Protein AF-A0A662H8U8-F1 (afdb_monomer_lite)

pLDDT: mean 84.83, std 11.57, range [36.84, 96.62]

Radius of gyration: 38.75 Å; chains: 1; bounding box: 79×44×119 Å

Foldseek 3Di:
DVVVVVLCVVCVVLVVVVVVLVVVLVVLPDPVCVPPDVPCVVVSVVVNVVSVVCVVVVVCVSVVVSVVSVVVVVVVVVVVVVVLLVLLLVLLVLLLVFLPDFWAWDWDADPVSQAIFIATDDSNLVSLVVSCVVSPCSQVVVCLLPVLLVVLSVVSNVLSVVRVVLRVVRSVVLVVLLVQLVVLLVVVCVVVVHDDWPQLSSVCRNQLNVLCRVCLVVLFQDQDLVSLLVSQVADWADDPAEIDRPPTDTGPYHPVCCVPPVSSSSSVSSSVSCVVCRVVSSVSSVVSVVSRVVSNVSSVSSSVVSVVVSVDPDGPVVSVSVVVPVVD

Secondary structure (DSSP, 8-state):
-HHHHHHHHHTHHHHHHHHHHHHHHHHHH-TTHHHH-GGGHHHHHHHHHHHHHHHHHHHHHHHHHHHHHHHHHHHHHHHHHHHHHHHHHHHHHHHHTTTTPPPEEEEEE-TTS--EEEEEE-HHHHHHHHHHHHHTHHHHHHHHHSHHHHHHHHHHHHHHHHHHHHHHHHHHHHHHHHHHHHHHHHHHHHHTT----BTHHHHHHHHHHHHHHHHHHTTS----HHHHHHHH---EEEETTEEEETTEEEET--HHHIIIIIHHHHHHHHHHHHHHHHHHHHHHHHHHHHHHHHHHHHHHHHHHHHHHHHH-----HHHHHHHHHHT-

Structure (mmCIF, N/CA/C/O backbone):
data_AF-A0A662H8U8-F1
#
_entry.id   AF-A0A662H8U8-F1
#
loop_
_atom_site.group_PDB
_atom_site.id
_atom_site.type_symbol
_atom_site.label_atom_id
_atom_site.label_alt_id
_atom_site.label_comp_id
_atom_site.label_asym_id
_atom_site.label_entity_id
_atom_site.label_seq_id
_atom_site.pdbx_PDB_ins_code
_atom_site.Cartn_x
_atom_site.Cartn_y
_atom_site.Cartn_z
_atom_site.occupancy
_atom_site.B_iso_or_equiv
_atom_site.auth_seq_id
_atom_site.auth_comp_id
_atom_site.auth_asym_id
_atom_site.auth_atom_id
_atom_site.pdbx_PDB_model_num
ATOM 1 N N . MET A 1 1 ? 20.051 -0.843 -40.140 1.00 46.31 1 MET A N 1
ATOM 2 C CA . MET A 1 1 ? 19.922 0.148 -41.237 1.00 46.31 1 MET A CA 1
ATOM 3 C C . MET A 1 1 ? 19.684 1.580 -40.747 1.00 46.31 1 MET A C 1
ATOM 5 O O . MET A 1 1 ? 20.091 2.509 -41.430 1.00 46.31 1 MET A O 1
ATOM 9 N N . GLU A 1 2 ? 19.086 1.804 -39.574 1.00 45.25 2 GLU A N 1
ATOM 10 C CA . GLU A 1 2 ? 18.654 3.152 -39.159 1.00 45.25 2 GLU A CA 1
ATOM 11 C C . GLU A 1 2 ? 19.754 4.022 -38.521 1.00 45.25 2 GLU A C 1
ATOM 13 O O . GLU A 1 2 ? 19.800 5.223 -38.779 1.00 45.25 2 GLU A O 1
ATOM 18 N N . LEU A 1 3 ? 20.722 3.430 -37.805 1.00 52.78 3 LEU A N 1
ATOM 19 C CA . LEU A 1 3 ? 21.916 4.143 -37.317 1.00 52.78 3 LEU A CA 1
ATOM 20 C C . LEU A 1 3 ? 22.749 4.709 -38.483 1.00 52.78 3 LEU A C 1
ATOM 22 O O . LEU A 1 3 ? 23.221 5.843 -38.436 1.00 52.78 3 LEU A O 1
ATOM 26 N N . LEU A 1 4 ? 22.836 3.940 -39.577 1.00 54.94 4 LEU A N 1
ATOM 27 C CA . LEU A 1 4 ? 23.452 4.359 -40.838 1.00 54.94 4 LEU A CA 1
ATOM 28 C C . LEU A 1 4 ? 22.734 5.590 -41.413 1.00 54.94 4 LEU A C 1
ATOM 30 O O . LEU A 1 4 ? 23.380 6.525 -41.866 1.00 54.94 4 LEU A O 1
ATOM 34 N N . ARG A 1 5 ? 21.400 5.635 -41.329 1.00 58.03 5 ARG A N 1
ATOM 35 C CA . ARG A 1 5 ? 20.581 6.770 -41.780 1.00 58.03 5 ARG A CA 1
ATOM 36 C C . ARG A 1 5 ? 20.840 8.030 -40.950 1.00 58.03 5 ARG A C 1
ATOM 38 O O . ARG A 1 5 ? 20.877 9.124 -41.503 1.00 58.03 5 ARG A O 1
ATOM 45 N N . LEU A 1 6 ? 21.058 7.883 -39.642 1.00 58.09 6 LEU A N 1
ATOM 46 C CA . LEU A 1 6 ? 21.371 8.985 -38.726 1.00 58.09 6 LEU A CA 1
ATOM 47 C C . LEU A 1 6 ? 22.785 9.534 -38.972 1.00 58.09 6 LEU A C 1
ATOM 49 O O . LEU A 1 6 ? 22.968 10.751 -39.028 1.00 58.09 6 LEU A O 1
ATOM 53 N N . ILE A 1 7 ? 23.749 8.641 -39.220 1.00 61.94 7 ILE A N 1
ATOM 54 C CA . ILE A 1 7 ? 25.111 8.983 -39.653 1.00 61.94 7 ILE A CA 1
ATOM 55 C C . ILE A 1 7 ? 25.076 9.711 -41.004 1.00 61.94 7 ILE A C 1
ATOM 57 O O . ILE A 1 7 ? 25.684 10.769 -41.139 1.00 61.94 7 ILE A O 1
ATOM 61 N N . VAL A 1 8 ? 24.316 9.209 -41.983 1.00 62.38 8 VAL A N 1
ATOM 62 C CA . VAL A 1 8 ? 24.156 9.838 -43.307 1.00 62.38 8 VAL A CA 1
ATOM 63 C C . VAL A 1 8 ? 23.476 11.206 -43.202 1.00 62.38 8 VAL A C 1
ATOM 65 O O . VAL A 1 8 ? 23.922 12.150 -43.844 1.00 62.38 8 VAL A O 1
ATOM 68 N N . LYS A 1 9 ? 22.446 11.359 -42.357 1.00 67.88 9 LYS A N 1
ATOM 69 C CA . LYS A 1 9 ? 21.739 12.638 -42.166 1.00 67.88 9 LYS A CA 1
ATOM 70 C C . LYS A 1 9 ? 22.622 13.692 -41.489 1.00 67.88 9 LYS A C 1
ATOM 72 O O . LYS A 1 9 ? 22.596 14.846 -41.900 1.00 67.88 9 LYS A O 1
ATOM 77 N N . LYS A 1 10 ? 23.420 13.311 -40.482 1.00 66.00 10 LYS A N 1
ATOM 78 C CA . LYS A 1 10 ? 24.374 14.224 -39.820 1.00 66.00 10 LYS A CA 1
ATOM 79 C C . LYS A 1 10 ? 25.573 14.576 -40.703 1.00 66.00 10 LYS A C 1
ATOM 81 O O . LYS A 1 10 ? 26.065 15.693 -40.617 1.00 66.00 10 LYS A O 1
ATOM 86 N N . ASN A 1 11 ? 26.011 13.654 -41.558 1.00 69.12 11 ASN A N 1
ATOM 87 C CA . ASN A 1 11 ? 27.130 13.859 -42.479 1.00 69.12 11 ASN A CA 1
ATOM 88 C C . ASN A 1 11 ? 26.680 14.263 -43.893 1.00 69.12 11 ASN A C 1
ATOM 90 O O . ASN A 1 11 ? 27.479 14.199 -44.827 1.00 69.12 11 ASN A O 1
ATOM 94 N N . LEU A 1 12 ? 25.427 14.702 -44.065 1.00 75.31 12 LEU A N 1
ATOM 95 C CA . LEU A 1 12 ? 24.877 15.081 -45.368 1.00 75.31 12 LEU A CA 1
ATOM 96 C C . LEU A 1 12 ? 25.717 16.181 -46.024 1.00 75.31 12 LEU A C 1
ATOM 98 O O . LEU A 1 12 ? 26.007 16.096 -47.209 1.00 75.31 12 LEU A O 1
ATOM 102 N N . THR A 1 13 ? 26.184 17.160 -45.248 1.00 74.44 13 THR A N 1
ATOM 103 C CA . THR A 1 13 ? 27.056 18.237 -45.735 1.00 74.44 13 THR A CA 1
ATOM 104 C C . THR A 1 13 ? 28.378 17.700 -46.288 1.00 74.44 13 THR A C 1
ATOM 106 O O . THR A 1 13 ? 28.796 18.111 -47.365 1.00 74.44 13 THR A O 1
ATOM 109 N N . LEU A 1 14 ? 29.010 16.736 -45.607 1.00 71.88 14 LEU A N 1
ATOM 110 C CA . LEU A 1 14 ? 30.241 16.091 -46.085 1.00 71.88 14 LEU A CA 1
ATOM 111 C C . LEU A 1 14 ? 29.988 15.267 -47.354 1.00 71.88 14 LEU A C 1
ATOM 113 O O . LEU A 1 14 ? 30.800 15.293 -48.278 1.00 71.88 14 LEU A O 1
ATOM 117 N N . LEU A 1 15 ? 28.843 14.585 -47.429 1.00 76.19 15 LEU A N 1
ATOM 118 C CA . LEU A 1 15 ? 28.396 13.865 -48.623 1.00 76.19 15 LEU A CA 1
ATOM 119 C C . LEU A 1 15 ? 28.171 14.816 -49.808 1.00 76.19 15 LEU A C 1
ATOM 121 O O . LEU A 1 15 ? 28.668 14.553 -50.898 1.00 76.19 15 LEU A O 1
ATOM 125 N N . VAL A 1 16 ? 27.488 15.943 -49.592 1.00 81.62 16 VAL A N 1
ATOM 126 C CA . VAL A 1 16 ? 27.236 16.969 -50.616 1.00 81.62 16 VAL A CA 1
ATOM 127 C C . VAL A 1 16 ? 28.543 17.599 -51.096 1.00 81.62 16 VAL A C 1
ATOM 129 O O . VAL A 1 16 ? 28.734 17.729 -52.301 1.00 81.62 16 VAL A O 1
ATOM 132 N N . ILE A 1 17 ? 29.472 17.921 -50.189 1.00 80.06 17 ILE A N 1
ATOM 133 C CA . ILE A 1 17 ? 30.809 18.430 -50.542 1.00 80.06 17 ILE A CA 1
ATOM 134 C C . ILE A 1 17 ? 31.577 17.399 -51.378 1.00 80.06 17 ILE A C 1
ATOM 136 O O . ILE A 1 17 ? 32.190 17.755 -52.381 1.00 80.06 17 ILE A O 1
ATOM 140 N N . SER A 1 18 ? 31.504 16.117 -51.011 1.00 78.12 18 SER A N 1
ATOM 141 C CA . SER A 1 18 ? 32.160 15.033 -51.753 1.00 78.12 18 SER A CA 1
ATOM 142 C C . SER A 1 18 ? 31.582 14.880 -53.163 1.00 78.12 18 SER A C 1
ATOM 144 O O . SER A 1 18 ? 32.334 14.789 -54.129 1.00 78.12 18 SER A O 1
ATOM 146 N N . VAL A 1 19 ? 30.252 14.911 -53.303 1.00 83.69 19 VAL A N 1
ATOM 147 C CA . VAL A 1 19 ? 29.571 14.865 -54.609 1.00 83.69 19 VAL A CA 1
ATOM 148 C C . VAL A 1 19 ? 29.909 16.098 -55.446 1.00 83.69 19 VAL A C 1
ATOM 150 O O . VAL A 1 19 ? 30.212 15.961 -56.627 1.00 83.69 19 VAL A O 1
ATOM 153 N N . PHE A 1 20 ? 29.917 17.290 -54.845 1.00 84.50 20 PHE A N 1
ATOM 154 C CA . PHE A 1 20 ? 30.301 18.526 -55.523 1.00 84.50 20 PHE A CA 1
ATOM 155 C C . PHE A 1 20 ? 31.743 18.467 -56.041 1.00 84.50 20 PHE A C 1
ATOM 157 O O . PHE A 1 20 ? 31.991 18.819 -57.190 1.00 84.50 20 PHE A O 1
ATOM 164 N N . LEU A 1 21 ? 32.681 17.957 -55.240 1.00 81.06 21 LEU A N 1
ATOM 165 C CA . LEU A 1 21 ? 34.071 17.767 -55.657 1.00 81.06 21 LEU A CA 1
ATOM 166 C C . LEU A 1 21 ? 34.198 16.753 -56.796 1.00 81.06 21 LEU A C 1
ATOM 168 O O . LEU A 1 21 ? 34.925 17.015 -57.748 1.00 81.06 21 LEU A O 1
ATOM 172 N N . ILE A 1 22 ? 33.461 15.638 -56.753 1.00 82.19 22 ILE A N 1
ATOM 173 C CA . ILE A 1 22 ? 33.431 14.660 -57.852 1.00 82.19 22 ILE A CA 1
ATOM 174 C C . ILE A 1 22 ? 32.885 15.303 -59.132 1.00 82.19 22 ILE A C 1
ATOM 176 O O . ILE A 1 22 ? 33.476 15.138 -60.196 1.00 82.19 22 ILE A O 1
ATOM 180 N N . LEU A 1 23 ? 31.795 16.070 -59.037 1.00 84.69 23 LEU A N 1
ATOM 181 C CA . LEU A 1 23 ? 31.213 16.786 -60.175 1.00 84.69 23 LEU A CA 1
ATOM 182 C C . LEU A 1 23 ? 32.162 17.848 -60.736 1.00 84.69 23 LEU A C 1
ATOM 184 O O . LEU A 1 23 ? 32.234 18.007 -61.950 1.00 84.69 23 LEU A O 1
ATOM 188 N N . LEU A 1 24 ? 32.908 18.542 -59.877 1.00 81.62 24 LEU A N 1
ATOM 189 C CA . LEU A 1 24 ? 33.898 19.543 -60.266 1.00 81.62 24 LEU A CA 1
ATOM 190 C C . LEU A 1 24 ? 35.119 18.902 -60.945 1.00 81.62 24 LEU A C 1
ATOM 192 O O . LEU A 1 24 ? 35.592 19.389 -61.966 1.00 81.62 24 LEU A O 1
ATOM 196 N N . VAL A 1 25 ? 35.600 17.767 -60.437 1.00 80.62 25 VAL A N 1
ATOM 197 C CA . VAL A 1 25 ? 36.665 16.977 -61.080 1.00 80.62 25 VAL A CA 1
ATOM 198 C C . VAL A 1 25 ? 36.197 16.447 -62.431 1.00 80.62 25 VAL A C 1
ATOM 200 O O . VAL A 1 25 ? 36.935 16.507 -63.414 1.00 80.62 25 VAL A O 1
ATOM 203 N N . PHE A 1 26 ? 34.973 15.925 -62.490 1.00 82.00 26 PHE A N 1
ATOM 204 C CA . PHE A 1 26 ? 34.387 15.389 -63.712 1.00 82.00 26 PHE A CA 1
ATOM 205 C C . PHE A 1 26 ? 34.174 16.487 -64.759 1.00 82.00 26 PHE A C 1
ATOM 207 O O . PHE A 1 26 ? 34.543 16.304 -65.918 1.00 82.00 26 PHE A O 1
ATOM 214 N N . SER A 1 27 ? 33.661 17.652 -64.351 1.00 80.06 27 SER A N 1
ATOM 215 C CA . SER A 1 27 ? 33.469 18.799 -65.238 1.00 80.06 27 SER A CA 1
ATOM 216 C C . SER A 1 27 ? 34.793 19.316 -65.788 1.00 80.06 27 SER A C 1
ATOM 218 O O . SER A 1 27 ? 34.882 19.528 -66.991 1.00 80.06 27 SER A O 1
ATOM 220 N N . LEU A 1 28 ? 35.845 19.424 -64.974 1.00 75.81 28 LEU A N 1
ATOM 221 C CA . LEU A 1 28 ? 37.176 19.852 -65.426 1.00 75.81 28 LEU A CA 1
ATOM 222 C C . LEU A 1 28 ? 37.892 18.822 -66.318 1.00 75.81 28 LEU A C 1
ATOM 224 O O . LEU A 1 28 ? 38.792 19.187 -67.073 1.00 75.81 28 LEU A O 1
ATOM 228 N N . ASN A 1 29 ? 37.515 17.541 -66.249 1.00 75.25 29 ASN A N 1
ATOM 229 C CA . ASN A 1 29 ? 38.073 16.481 -67.096 1.00 75.25 29 ASN A CA 1
ATOM 230 C C . ASN A 1 29 ? 37.258 16.217 -68.382 1.00 75.25 29 ASN A C 1
ATOM 232 O O . ASN A 1 29 ? 37.712 15.441 -69.225 1.00 75.25 29 ASN A O 1
ATOM 236 N N . LEU A 1 30 ? 36.094 16.852 -68.569 1.00 79.75 30 LEU A N 1
ATOM 237 C CA . LEU A 1 30 ? 35.298 16.743 -69.796 1.00 79.75 30 LEU A CA 1
ATOM 238 C C . LEU A 1 30 ? 35.998 17.440 -70.974 1.00 79.75 30 LEU A C 1
ATOM 240 O O . LEU A 1 30 ? 36.338 18.620 -70.913 1.00 79.75 30 LEU A O 1
ATOM 244 N N . SER A 1 31 ? 36.150 16.729 -72.094 1.00 65.81 31 SER A N 1
ATOM 245 C CA . SER A 1 31 ? 36.809 17.231 -73.315 1.00 65.81 31 SER A CA 1
ATOM 246 C C . SER A 1 31 ? 36.055 18.370 -74.016 1.00 65.81 31 SER A C 1
ATOM 248 O O . SER A 1 31 ? 36.585 19.015 -74.916 1.00 65.81 31 SER A O 1
ATOM 250 N N . ILE A 1 32 ? 34.821 18.646 -73.602 1.00 68.12 32 ILE A N 1
ATOM 251 C CA . ILE A 1 32 ? 33.945 19.651 -74.208 1.00 68.12 32 ILE A CA 1
ATOM 252 C C . ILE A 1 32 ? 34.487 21.083 -74.025 1.00 68.12 32 ILE A C 1
ATOM 254 O O . ILE A 1 32 ? 34.303 21.923 -74.905 1.00 68.12 32 ILE A O 1
ATOM 258 N N . TRP A 1 33 ? 35.231 21.366 -72.949 1.00 65.94 33 TRP A N 1
ATOM 259 C CA . TRP A 1 33 ? 35.809 22.698 -72.704 1.00 65.94 33 TRP A CA 1
ATOM 260 C C . TRP A 1 33 ? 36.796 23.148 -73.784 1.00 65.94 33 TRP A C 1
ATOM 262 O O . TRP A 1 33 ? 36.914 24.347 -74.037 1.00 65.94 33 TRP A O 1
ATOM 272 N N . TYR A 1 34 ? 37.436 22.197 -74.473 1.00 62.88 34 TYR A N 1
ATOM 273 C CA . TYR A 1 34 ? 38.364 22.463 -75.572 1.00 62.88 34 TYR A CA 1
ATOM 274 C C . TYR A 1 34 ? 37.698 23.130 -76.780 1.00 62.88 34 TYR A C 1
ATOM 276 O O . TYR A 1 34 ? 38.368 23.827 -77.538 1.00 62.88 34 TYR A O 1
ATOM 284 N N . HIS A 1 35 ? 36.386 22.952 -76.943 1.00 65.12 35 HIS A N 1
ATOM 285 C CA . HIS A 1 35 ? 35.640 23.463 -78.091 1.00 65.12 35 HIS A CA 1
ATOM 286 C C . HIS A 1 35 ? 34.830 24.730 -77.791 1.00 65.12 35 HIS A C 1
ATOM 288 O O . HIS A 1 35 ? 34.525 25.478 -78.714 1.00 65.12 35 HIS A O 1
ATOM 294 N N . ILE A 1 36 ? 34.484 24.989 -76.525 1.00 68.75 36 ILE A N 1
ATOM 295 C CA . ILE A 1 36 ? 33.548 26.065 -76.154 1.00 68.75 36 ILE A CA 1
ATOM 296 C C . ILE A 1 36 ? 34.269 27.384 -75.836 1.00 68.75 36 ILE A C 1
ATOM 298 O O . ILE A 1 36 ? 33.762 28.445 -76.192 1.00 68.75 36 ILE A O 1
ATOM 302 N N . VAL A 1 37 ? 35.444 27.360 -75.187 1.00 69.81 37 VAL A N 1
ATOM 303 C CA . VAL A 1 37 ? 36.132 28.596 -74.748 1.00 69.81 37 VAL A CA 1
ATOM 304 C C . VAL A 1 37 ? 37.654 28.517 -74.984 1.00 69.81 37 VAL A C 1
ATOM 306 O O . VAL A 1 37 ? 38.417 28.256 -74.053 1.00 69.81 37 VAL A O 1
ATOM 309 N N . PRO A 1 38 ? 38.140 28.782 -76.214 1.00 64.06 38 PRO A N 1
ATOM 310 C CA . PRO A 1 38 ? 39.558 28.639 -76.570 1.00 64.06 38 PRO A CA 1
ATOM 311 C C . PRO A 1 38 ? 40.507 29.511 -75.731 1.00 64.06 38 PRO A C 1
ATOM 313 O O . PRO A 1 38 ? 41.614 29.091 -75.405 1.00 64.06 38 PRO A O 1
ATOM 316 N N . GLY A 1 39 ? 40.069 30.711 -75.330 1.00 71.06 39 GLY A N 1
ATOM 317 C CA . GLY A 1 39 ? 40.896 31.666 -74.579 1.00 71.06 39 GLY A CA 1
ATOM 318 C C . GLY A 1 39 ? 41.194 31.267 -73.129 1.00 71.06 39 GLY A C 1
ATOM 319 O O . GLY A 1 39 ? 42.097 31.822 -72.517 1.00 71.06 39 GLY A O 1
ATOM 320 N N . TRP A 1 40 ? 40.457 30.300 -72.579 1.00 71.69 40 TRP A N 1
ATOM 321 C CA . TRP A 1 40 ? 40.613 29.833 -71.195 1.00 71.69 40 TRP A CA 1
ATOM 322 C C . TRP A 1 40 ? 41.331 28.485 -71.118 1.00 71.69 40 TRP A C 1
ATOM 324 O O . TRP A 1 40 ? 41.548 27.962 -70.028 1.00 71.69 40 TRP A O 1
ATOM 334 N N . TYR A 1 41 ? 41.734 27.936 -72.268 1.00 71.94 41 TYR A N 1
ATOM 335 C CA . TYR A 1 41 ? 42.370 26.629 -72.393 1.00 71.94 41 TYR A CA 1
ATOM 336 C C . TYR A 1 41 ? 43.533 26.445 -71.418 1.00 71.94 41 TYR A C 1
ATOM 338 O O . TYR A 1 41 ? 43.572 25.468 -70.676 1.00 71.94 41 TYR A O 1
ATOM 346 N N . TYR A 1 42 ? 44.454 27.409 -71.395 1.00 74.12 42 TYR A N 1
ATOM 347 C CA . TYR A 1 42 ? 45.657 27.344 -70.572 1.00 74.12 42 TYR A CA 1
ATOM 348 C C . TYR A 1 42 ? 45.323 27.367 -69.071 1.00 74.12 42 TYR A C 1
ATOM 350 O O . TYR A 1 42 ? 45.818 26.534 -68.318 1.00 74.12 42 TYR A O 1
ATOM 358 N N . LEU A 1 43 ? 44.391 28.235 -68.664 1.00 75.62 43 LEU A N 1
ATOM 359 C CA . LEU A 1 43 ? 43.915 28.336 -67.280 1.00 75.62 43 LEU A CA 1
ATOM 360 C C . LEU A 1 43 ? 43.194 27.060 -66.817 1.00 75.62 43 LEU A C 1
ATOM 362 O O . LEU A 1 43 ? 43.410 26.597 -65.700 1.00 75.62 43 LEU A O 1
ATOM 366 N N . ILE A 1 44 ? 42.362 26.458 -67.674 1.00 76.31 44 ILE A N 1
ATOM 367 C CA . ILE A 1 44 ? 41.662 25.198 -67.375 1.00 76.31 44 ILE A CA 1
ATOM 368 C C . ILE A 1 44 ? 42.661 24.035 -67.299 1.00 76.31 44 ILE A C 1
ATOM 370 O O . ILE A 1 44 ? 42.515 23.159 -66.446 1.00 76.31 44 ILE A O 1
ATOM 374 N N . LEU A 1 45 ? 43.692 24.028 -68.152 1.00 75.12 45 LEU A N 1
ATOM 375 C CA . LEU A 1 45 ? 44.744 23.014 -68.134 1.00 75.12 45 LEU A CA 1
ATOM 376 C C . LEU A 1 45 ? 45.572 23.098 -66.841 1.00 75.12 45 LEU A C 1
ATOM 378 O O . LEU A 1 45 ? 45.735 22.082 -66.172 1.00 75.12 45 LEU A O 1
ATOM 382 N N . GLU A 1 46 ? 46.026 24.289 -66.441 1.00 80.12 46 GLU A N 1
ATOM 383 C CA . GLU A 1 46 ? 46.740 24.488 -65.170 1.00 80.12 46 GLU A CA 1
ATOM 384 C C . GLU A 1 46 ? 45.878 24.091 -63.964 1.00 80.12 46 GLU A C 1
ATOM 386 O O . GLU A 1 46 ? 46.330 23.338 -63.097 1.00 80.12 46 GLU A O 1
ATOM 391 N N . ALA A 1 47 ? 44.607 24.510 -63.943 1.00 77.75 47 ALA A N 1
ATOM 392 C CA . ALA A 1 47 ? 43.666 24.139 -62.890 1.00 77.75 47 ALA A CA 1
ATOM 393 C C . ALA A 1 47 ? 43.447 22.619 -62.823 1.00 77.75 47 ALA A C 1
ATOM 395 O O . ALA A 1 47 ? 43.431 22.044 -61.736 1.00 77.75 47 ALA A O 1
ATOM 396 N N . ARG A 1 48 ? 43.335 21.942 -63.973 1.00 77.94 48 ARG A N 1
ATOM 397 C CA . ARG A 1 48 ? 43.181 20.482 -64.059 1.00 77.94 48 ARG A CA 1
ATOM 398 C C . ARG A 1 48 ? 44.398 19.747 -63.505 1.00 77.94 48 ARG A C 1
ATOM 400 O O . ARG A 1 48 ? 44.233 18.777 -62.770 1.00 77.94 48 ARG A O 1
ATOM 407 N N . TRP A 1 49 ? 45.608 20.188 -63.844 1.00 79.69 49 TRP A N 1
ATOM 408 C CA . TRP A 1 49 ? 46.842 19.567 -63.356 1.00 79.69 49 TRP A CA 1
ATOM 409 C C . TRP A 1 49 ? 47.013 19.772 -61.850 1.00 79.69 49 TRP A C 1
ATOM 411 O O . TRP A 1 49 ? 47.269 18.804 -61.134 1.00 79.69 49 TRP A O 1
ATOM 421 N N . GLY A 1 50 ? 46.780 20.994 -61.359 1.00 81.75 50 GLY A N 1
ATOM 422 C CA . GLY A 1 50 ? 46.812 21.291 -59.927 1.00 81.75 50 GLY A CA 1
ATOM 423 C C . GLY A 1 50 ? 45.772 20.487 -59.143 1.00 81.75 50 GLY A C 1
ATOM 424 O O . GLY A 1 50 ? 46.081 19.908 -58.103 1.00 81.75 50 GLY A O 1
ATOM 425 N N . LEU A 1 51 ? 44.550 20.375 -59.664 1.00 79.44 51 LEU A N 1
ATOM 426 C CA . LEU A 1 51 ? 43.469 19.669 -58.983 1.00 79.44 51 LEU A CA 1
ATOM 427 C C . LEU A 1 51 ? 43.650 18.146 -59.015 1.00 79.44 51 LEU A C 1
ATOM 429 O O . LEU A 1 51 ? 43.433 17.498 -57.994 1.00 79.44 51 LEU A O 1
ATOM 433 N N . ASN A 1 52 ? 44.123 17.577 -60.129 1.00 78.69 52 ASN A N 1
ATOM 434 C CA . ASN A 1 52 ? 44.465 16.154 -60.216 1.00 78.69 52 ASN A CA 1
ATOM 435 C C . ASN A 1 52 ? 45.636 15.788 -59.286 1.00 78.69 52 ASN A C 1
ATOM 437 O O . ASN A 1 52 ? 45.599 14.728 -58.663 1.00 78.69 52 ASN A O 1
ATOM 441 N N . ALA A 1 53 ? 46.637 16.665 -59.140 1.00 81.88 53 ALA A N 1
ATOM 442 C CA . ALA A 1 53 ? 47.738 16.470 -58.194 1.00 81.88 53 ALA A CA 1
ATOM 443 C C . ALA A 1 53 ? 47.269 16.531 -56.727 1.00 81.88 53 ALA A C 1
ATOM 445 O O . ALA A 1 53 ? 47.742 15.765 -55.889 1.00 81.88 53 ALA A O 1
ATOM 446 N N . CYS A 1 54 ? 46.298 17.396 -56.420 1.00 81.25 54 CYS A N 1
ATOM 447 C CA . CYS A 1 54 ? 45.713 17.531 -55.084 1.00 81.25 54 CYS A CA 1
ATOM 448 C C . CYS A 1 54 ? 44.625 16.488 -54.771 1.00 81.25 54 CYS A C 1
ATOM 450 O O . CYS A 1 54 ? 44.242 16.333 -53.611 1.00 81.25 54 CYS A O 1
ATOM 452 N N . LEU A 1 55 ? 44.117 15.761 -55.770 1.00 78.56 55 LEU A N 1
ATOM 453 C CA . LEU A 1 55 ? 42.982 14.849 -55.621 1.00 78.56 55 LEU A CA 1
ATOM 454 C C . LEU A 1 55 ? 43.205 13.738 -54.577 1.00 78.56 55 LEU A C 1
ATOM 456 O O . LEU A 1 55 ? 42.294 13.512 -53.773 1.00 78.56 55 LEU A O 1
ATOM 460 N N . PRO A 1 56 ? 44.380 13.076 -54.501 1.00 81.19 56 PRO A N 1
ATOM 461 C CA . PRO A 1 56 ? 44.652 12.098 -53.448 1.00 81.19 56 PRO A CA 1
ATOM 462 C C . PRO A 1 56 ? 44.638 12.725 -52.048 1.00 81.19 56 PRO A C 1
ATOM 464 O O . PRO A 1 56 ? 44.103 12.124 -51.119 1.00 81.19 56 PRO A O 1
ATOM 467 N N . LEU A 1 57 ? 45.161 13.950 -51.904 1.00 81.31 57 LEU A N 1
ATOM 468 C CA . LEU A 1 57 ? 45.197 14.682 -50.634 1.00 81.31 57 LEU A CA 1
ATOM 469 C C . LEU A 1 57 ? 43.783 15.059 -50.170 1.00 81.31 57 LEU A C 1
ATOM 471 O O . LEU A 1 57 ? 43.417 14.812 -49.024 1.00 81.31 57 LEU A O 1
ATOM 475 N N . ILE A 1 58 ? 42.970 15.611 -51.076 1.00 79.00 58 ILE A N 1
ATOM 476 C CA . ILE A 1 58 ? 41.574 15.985 -50.804 1.00 79.00 58 ILE A CA 1
ATOM 477 C C . ILE A 1 58 ? 40.750 14.738 -50.459 1.00 79.00 58 ILE A C 1
ATOM 479 O O . ILE A 1 58 ? 39.995 14.746 -49.487 1.00 79.00 58 ILE A O 1
ATOM 483 N N . SER A 1 59 ? 40.935 13.644 -51.203 1.00 78.81 59 SER A N 1
ATOM 484 C CA . SER A 1 59 ? 40.249 12.372 -50.945 1.00 78.81 59 SER A CA 1
ATOM 485 C C . SER A 1 59 ? 40.630 11.794 -49.581 1.00 78.81 59 SER A C 1
ATOM 487 O O . SER A 1 59 ? 39.749 11.408 -48.815 1.00 78.81 59 SER A O 1
ATOM 489 N N . ALA A 1 60 ? 41.922 11.785 -49.239 1.00 81.00 60 ALA A N 1
ATOM 490 C CA . ALA A 1 60 ? 42.402 11.330 -47.937 1.00 81.00 60 ALA A CA 1
ATOM 491 C C . ALA A 1 60 ? 41.849 12.187 -46.787 1.00 81.00 60 ALA A C 1
ATOM 493 O O . ALA A 1 60 ? 41.443 11.641 -45.762 1.00 81.00 60 ALA A O 1
ATOM 494 N N . LEU A 1 61 ? 41.767 13.509 -46.970 1.00 80.62 61 LEU A N 1
ATOM 495 C CA . LEU A 1 61 ? 41.205 14.431 -45.982 1.00 80.62 61 LEU A CA 1
ATOM 496 C C . LEU A 1 61 ? 39.710 14.166 -45.752 1.00 80.62 61 LEU A C 1
ATOM 498 O O . LEU A 1 61 ? 39.275 14.063 -44.607 1.00 80.62 61 LEU A O 1
ATOM 502 N N . ILE A 1 62 ? 38.926 13.993 -46.819 1.00 78.25 62 ILE A N 1
ATOM 503 C CA . ILE A 1 62 ? 37.487 13.695 -46.727 1.00 78.25 62 ILE A CA 1
ATOM 504 C C . ILE A 1 62 ? 37.244 12.338 -46.064 1.00 78.25 62 ILE A C 1
ATOM 506 O O . ILE A 1 62 ? 36.416 12.240 -45.156 1.00 78.25 62 ILE A O 1
ATOM 510 N N . ILE A 1 63 ? 37.977 11.301 -46.481 1.00 79.94 63 ILE A N 1
ATOM 511 C CA . ILE A 1 63 ? 37.886 9.962 -45.884 1.00 79.94 63 ILE A CA 1
ATOM 512 C C . ILE A 1 63 ? 38.278 10.020 -44.402 1.00 79.94 63 ILE A C 1
ATOM 514 O O . ILE A 1 63 ? 37.569 9.466 -43.565 1.00 79.94 63 ILE A O 1
ATOM 518 N N . GLY A 1 64 ? 39.352 10.739 -44.063 1.00 80.69 64 GLY A N 1
ATOM 519 C CA . GLY A 1 64 ? 39.801 10.939 -42.685 1.00 80.69 64 GLY A CA 1
ATOM 520 C C . GLY A 1 64 ? 38.734 11.601 -41.811 1.00 80.69 64 GLY A C 1
ATOM 521 O O . GLY A 1 64 ? 38.397 11.070 -40.753 1.00 80.69 64 GLY A O 1
ATOM 522 N N . LEU A 1 65 ? 38.130 12.699 -42.280 1.00 78.00 65 LEU A N 1
ATOM 523 C CA . LEU A 1 65 ? 37.033 13.378 -41.577 1.00 78.00 65 LEU A CA 1
ATOM 524 C C . LEU A 1 65 ? 35.799 12.481 -41.416 1.00 78.00 65 LEU A C 1
ATOM 526 O O . LEU A 1 65 ? 35.149 12.497 -40.369 1.00 78.00 65 LEU A O 1
ATOM 530 N N . PHE A 1 66 ? 35.472 11.678 -42.430 1.00 77.06 66 PHE A N 1
ATOM 531 C CA . PHE A 1 66 ? 34.339 10.759 -42.374 1.00 77.06 66 PHE A CA 1
ATOM 532 C C . PHE A 1 66 ? 34.565 9.629 -41.360 1.00 77.06 66 PHE A C 1
ATOM 534 O O . PHE A 1 66 ? 33.694 9.370 -40.527 1.00 77.06 66 PHE A O 1
ATOM 541 N N . ILE A 1 67 ? 35.751 9.009 -41.367 1.00 80.94 67 ILE A N 1
ATOM 542 C CA . ILE A 1 67 ? 36.146 7.993 -40.380 1.00 80.94 67 ILE A CA 1
ATOM 543 C C . ILE A 1 67 ? 36.131 8.592 -38.970 1.00 80.94 67 ILE A C 1
ATOM 545 O O . ILE A 1 67 ? 35.568 7.984 -38.060 1.00 80.94 67 ILE A O 1
ATOM 549 N N . GLN A 1 68 ? 36.672 9.800 -38.786 1.00 79.25 68 GLN A N 1
ATOM 550 C CA . GLN A 1 68 ? 36.674 10.493 -37.496 1.00 79.25 68 GLN A CA 1
ATOM 551 C C . GLN A 1 68 ? 35.250 10.792 -37.000 1.00 79.25 68 GLN A C 1
ATOM 553 O O . GLN A 1 68 ? 34.955 10.578 -35.825 1.00 79.25 68 GLN A O 1
ATOM 558 N N . SER A 1 69 ? 34.345 11.229 -37.882 1.00 72.62 69 SER A N 1
ATOM 559 C CA . SER A 1 69 ? 32.931 11.474 -37.553 1.00 72.62 69 SER A CA 1
ATOM 560 C C . SER A 1 69 ? 32.204 10.192 -37.126 1.00 72.62 69 SER A C 1
ATOM 562 O O . SER A 1 69 ? 31.464 10.189 -36.134 1.00 72.62 69 SER A O 1
ATOM 564 N N . ILE A 1 70 ? 32.446 9.078 -37.827 1.00 78.06 70 ILE A N 1
ATOM 565 C CA . ILE A 1 70 ? 31.902 7.765 -37.455 1.00 78.06 70 ILE A CA 1
ATOM 566 C C . ILE A 1 70 ? 32.459 7.318 -36.105 1.00 78.06 70 ILE A C 1
ATOM 568 O O . ILE A 1 70 ? 31.678 6.937 -35.235 1.00 78.06 70 ILE A O 1
ATOM 572 N N . ALA A 1 71 ? 33.777 7.399 -35.909 1.00 78.19 71 ALA A N 1
ATOM 573 C CA . ALA A 1 71 ? 34.434 7.012 -34.664 1.00 78.19 71 ALA A CA 1
ATOM 574 C C . ALA A 1 71 ? 33.914 7.831 -33.473 1.00 78.19 71 ALA A C 1
ATOM 576 O O . ALA A 1 71 ? 33.557 7.265 -32.442 1.00 78.19 71 ALA A O 1
ATOM 577 N N . PHE A 1 72 ? 33.777 9.149 -33.638 1.00 76.56 72 PHE A N 1
ATOM 578 C CA . PHE A 1 72 ? 33.206 10.030 -32.620 1.00 76.56 72 PHE A CA 1
ATOM 579 C C . PHE A 1 72 ? 31.752 9.670 -32.296 1.00 76.56 72 PHE A C 1
ATOM 581 O O . PHE A 1 72 ? 31.372 9.576 -31.130 1.00 76.56 72 PHE A O 1
ATOM 588 N N . THR A 1 73 ? 30.933 9.425 -33.322 1.00 74.81 73 THR A N 1
ATOM 589 C CA . THR A 1 73 ? 29.535 9.014 -33.140 1.00 74.81 73 THR A CA 1
ATOM 590 C C . THR A 1 73 ? 29.448 7.685 -32.393 1.00 74.81 73 THR A C 1
ATOM 592 O O . THR A 1 73 ? 28.648 7.553 -31.469 1.00 74.81 73 THR A O 1
ATOM 595 N N . TYR A 1 74 ? 30.293 6.722 -32.758 1.00 79.44 74 TYR A N 1
ATOM 596 C CA . TYR A 1 74 ? 30.374 5.425 -32.100 1.00 79.44 74 TYR A CA 1
ATOM 597 C C . TYR A 1 74 ? 30.773 5.549 -30.625 1.00 79.44 74 TYR A C 1
ATOM 599 O O . TYR A 1 74 ? 30.088 4.986 -29.773 1.00 79.44 74 TYR A O 1
ATOM 607 N N . GLU A 1 75 ? 31.816 6.320 -30.300 1.00 79.25 75 GLU A N 1
ATOM 608 C CA . GLU A 1 75 ? 32.228 6.527 -28.906 1.00 79.25 75 GLU A CA 1
ATOM 609 C C . GLU A 1 75 ? 31.145 7.247 -28.092 1.00 79.25 75 GLU A C 1
ATOM 611 O O . GLU A 1 75 ? 30.849 6.816 -26.982 1.00 79.25 75 GLU A O 1
ATOM 616 N N . MET A 1 76 ? 30.456 8.253 -28.648 1.00 75.44 76 MET A N 1
ATOM 617 C CA . MET A 1 76 ? 29.318 8.874 -27.953 1.00 75.44 76 MET A CA 1
ATOM 618 C C . MET A 1 76 ? 28.198 7.871 -27.656 1.00 75.44 76 MET A C 1
ATOM 620 O O . MET A 1 76 ? 27.672 7.853 -26.543 1.00 75.44 76 MET A O 1
ATOM 624 N N . PHE A 1 77 ? 27.836 7.023 -28.626 1.00 79.00 77 PHE A N 1
ATOM 625 C CA . PHE A 1 77 ? 26.831 5.980 -28.411 1.00 79.00 77 PHE A CA 1
ATOM 626 C C . PHE A 1 77 ? 27.278 4.972 -27.357 1.00 79.00 77 PHE A C 1
ATOM 628 O O . PHE A 1 77 ? 26.503 4.626 -26.471 1.00 79.00 77 PHE A O 1
ATOM 635 N N . LYS A 1 78 ? 28.532 4.531 -27.421 1.00 82.19 78 LYS A N 1
ATOM 636 C CA . LYS A 1 78 ? 29.121 3.611 -26.450 1.00 82.19 78 LYS A CA 1
ATOM 637 C C . LYS A 1 78 ? 29.089 4.197 -25.039 1.00 82.19 78 LYS A C 1
ATOM 639 O O . LYS A 1 78 ? 28.600 3.532 -24.131 1.00 82.19 78 LYS A O 1
ATOM 644 N N . THR A 1 79 ? 29.529 5.442 -24.849 1.00 80.00 79 THR A N 1
ATOM 645 C CA . THR A 1 79 ? 29.466 6.126 -23.549 1.00 80.00 79 THR A CA 1
ATOM 646 C C . THR A 1 79 ? 28.027 6.270 -23.056 1.00 80.00 79 THR A C 1
ATOM 648 O O . THR A 1 79 ? 27.762 6.007 -21.884 1.00 80.00 79 THR A O 1
ATOM 651 N N . ALA A 1 80 ? 27.087 6.634 -23.934 1.00 81.38 80 ALA A N 1
ATOM 652 C CA . ALA A 1 80 ? 25.674 6.749 -23.579 1.00 81.38 80 ALA A CA 1
ATOM 653 C C . ALA A 1 80 ? 25.077 5.403 -23.141 1.00 81.38 80 ALA A C 1
ATOM 655 O O . ALA A 1 80 ? 24.405 5.348 -22.117 1.00 81.38 80 ALA A O 1
ATOM 656 N N . ILE A 1 81 ? 25.370 4.313 -23.858 1.00 83.31 81 ILE A N 1
ATOM 657 C CA . ILE A 1 81 ? 24.910 2.959 -23.511 1.00 83.31 81 ILE A CA 1
ATOM 658 C C . ILE A 1 81 ? 25.505 2.504 -22.176 1.00 83.31 81 ILE A C 1
ATOM 660 O O . ILE A 1 81 ? 24.784 1.952 -21.350 1.00 83.31 81 ILE A O 1
ATOM 664 N N . ILE A 1 82 ? 26.800 2.748 -21.942 1.00 85.62 82 ILE A N 1
ATOM 665 C CA . ILE A 1 82 ? 27.458 2.402 -20.673 1.00 85.62 82 ILE A CA 1
ATOM 666 C C . ILE A 1 82 ? 26.793 3.144 -19.512 1.00 85.62 82 ILE A C 1
ATOM 668 O O . ILE A 1 82 ? 26.448 2.519 -18.512 1.00 85.62 82 ILE A O 1
ATOM 672 N N . LYS A 1 83 ? 26.575 4.455 -19.656 1.00 86.81 83 LYS A N 1
ATOM 673 C CA . LYS A 1 83 ? 25.921 5.266 -18.626 1.00 86.81 83 LYS A CA 1
ATOM 674 C C . LYS A 1 83 ? 24.476 4.819 -18.386 1.00 86.81 83 LYS A C 1
ATOM 676 O O . LYS A 1 83 ? 24.097 4.600 -17.244 1.00 86.81 83 LYS A O 1
ATOM 681 N N . HIS A 1 84 ? 23.710 4.595 -19.456 1.00 85.50 84 HIS A N 1
ATOM 682 C CA . HIS A 1 84 ? 22.332 4.099 -19.377 1.00 85.50 84 HIS A CA 1
ATOM 683 C C . HIS A 1 84 ? 22.248 2.756 -18.653 1.00 85.50 84 HIS A C 1
ATOM 685 O O . HIS A 1 84 ? 21.388 2.553 -17.802 1.00 85.50 84 HIS A O 1
ATOM 691 N N . LYS A 1 85 ? 23.187 1.846 -18.938 1.00 85.88 85 LYS A N 1
ATOM 692 C CA . LYS A 1 85 ? 23.286 0.572 -18.228 1.00 85.88 85 LYS A CA 1
ATOM 693 C C . LYS A 1 85 ? 23.532 0.775 -16.734 1.00 85.88 85 LYS A C 1
ATOM 695 O O . LYS A 1 85 ? 22.841 0.168 -15.929 1.00 85.88 85 LYS A O 1
ATOM 700 N N . GLN A 1 86 ? 24.486 1.630 -16.368 1.00 89.44 86 GLN A N 1
ATOM 701 C CA . GLN A 1 86 ? 24.794 1.919 -14.964 1.00 89.44 86 GLN A CA 1
ATOM 702 C C . GLN A 1 86 ? 23.588 2.506 -14.222 1.00 89.44 86 GLN A C 1
ATOM 704 O O . GLN A 1 86 ? 23.335 2.147 -13.071 1.00 89.44 86 GLN A O 1
ATOM 709 N N . ASP A 1 87 ? 22.835 3.385 -14.883 1.00 89.19 87 ASP A N 1
ATOM 710 C CA . ASP A 1 87 ? 21.619 3.965 -14.325 1.00 89.19 87 ASP A CA 1
ATOM 711 C C . ASP A 1 87 ? 20.537 2.886 -14.126 1.00 89.19 87 ASP A C 1
ATOM 713 O O . ASP A 1 87 ? 19.939 2.812 -13.048 1.00 89.19 87 ASP A O 1
ATOM 717 N N . LEU A 1 88 ? 20.336 1.993 -15.105 1.00 89.38 88 LEU A N 1
ATOM 718 C CA . LEU A 1 88 ? 19.425 0.847 -14.983 1.00 89.38 88 LEU A CA 1
ATOM 719 C C . LEU A 1 88 ? 19.856 -0.133 -13.883 1.00 89.38 88 LEU A C 1
ATOM 721 O O . LEU A 1 88 ? 19.022 -0.554 -13.087 1.00 89.38 88 LEU A O 1
ATOM 725 N N . ASP A 1 89 ? 21.145 -0.452 -13.770 1.00 89.69 89 ASP A N 1
ATOM 726 C CA . ASP A 1 89 ? 21.667 -1.329 -12.714 1.00 89.69 89 ASP A CA 1
ATOM 727 C C . ASP A 1 89 ? 21.399 -0.725 -11.322 1.00 89.69 89 ASP A C 1
ATOM 729 O O . ASP A 1 89 ? 21.012 -1.426 -10.381 1.00 89.69 89 ASP 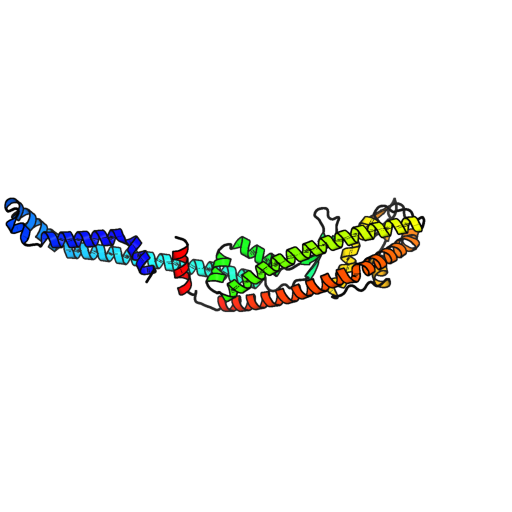A O 1
ATOM 733 N N . LYS A 1 90 ? 21.539 0.601 -11.188 1.00 92.00 90 LYS A N 1
ATOM 734 C CA . LYS A 1 90 ? 21.212 1.338 -9.959 1.00 92.00 90 LYS A CA 1
ATOM 735 C C . LYS A 1 90 ? 19.712 1.311 -9.652 1.00 92.00 90 LYS A C 1
ATOM 737 O O . LYS A 1 90 ? 19.338 1.159 -8.485 1.00 92.00 90 LYS A O 1
ATOM 742 N N . LEU A 1 91 ? 18.863 1.454 -10.669 1.00 91.88 91 LEU A N 1
ATOM 743 C CA . LEU A 1 91 ? 17.409 1.334 -10.550 1.00 91.88 91 LEU A CA 1
ATOM 744 C C . LEU A 1 91 ? 17.013 -0.067 -10.062 1.00 91.88 91 LEU A C 1
ATOM 746 O O . LEU A 1 91 ? 16.330 -0.190 -9.047 1.00 91.88 91 LEU A O 1
ATOM 750 N N . VAL A 1 92 ? 17.487 -1.111 -10.747 1.00 91.81 92 VAL A N 1
ATOM 751 C CA . VAL A 1 92 ? 17.218 -2.523 -10.428 1.00 91.81 92 VAL A CA 1
ATOM 752 C C . VAL A 1 92 ? 17.652 -2.842 -9.001 1.00 91.81 92 VAL A C 1
ATOM 754 O O . VAL A 1 92 ? 16.876 -3.405 -8.231 1.00 91.81 92 VAL A O 1
ATOM 757 N N . LYS A 1 93 ? 18.860 -2.418 -8.607 1.00 91.44 93 LYS A N 1
ATOM 758 C CA . LYS A 1 93 ? 19.346 -2.577 -7.232 1.00 91.44 93 LYS A CA 1
ATOM 759 C C . LYS A 1 93 ? 18.411 -1.915 -6.216 1.00 91.44 93 LYS A C 1
ATOM 761 O O . LYS A 1 93 ? 18.085 -2.532 -5.208 1.00 91.44 93 LYS A O 1
ATOM 766 N N . THR A 1 94 ? 17.952 -0.694 -6.503 1.00 90.31 94 THR A N 1
ATOM 767 C CA . THR A 1 94 ? 17.041 0.036 -5.609 1.00 90.31 94 THR A CA 1
ATOM 768 C C . THR A 1 94 ? 15.708 -0.702 -5.448 1.00 90.31 94 THR A C 1
ATOM 770 O O . THR A 1 94 ? 15.214 -0.796 -4.330 1.00 90.31 94 THR A O 1
ATOM 773 N N . PHE A 1 95 ? 15.138 -1.263 -6.521 1.00 89.31 95 PHE A N 1
ATOM 774 C CA . PHE A 1 95 ? 13.935 -2.097 -6.414 1.00 89.31 95 PHE A CA 1
ATOM 775 C C . PHE A 1 95 ? 14.181 -3.355 -5.568 1.00 89.31 95 PHE A C 1
ATOM 777 O O . PHE A 1 95 ? 13.418 -3.635 -4.646 1.00 89.31 95 PHE A O 1
ATOM 784 N N . LEU A 1 96 ? 15.258 -4.098 -5.840 1.00 89.38 96 LEU A N 1
ATOM 785 C CA . LEU A 1 96 ? 15.551 -5.367 -5.160 1.00 89.38 96 LEU A CA 1
ATOM 786 C C . LEU A 1 96 ? 15.738 -5.225 -3.642 1.00 89.38 96 LEU A C 1
ATOM 788 O O . LEU A 1 96 ? 15.363 -6.134 -2.905 1.00 89.38 96 LEU A O 1
ATOM 792 N N . GLU A 1 97 ? 16.286 -4.101 -3.179 1.00 85.50 97 GLU A N 1
ATOM 793 C CA . GLU A 1 97 ? 16.468 -3.806 -1.749 1.00 85.50 97 GLU A CA 1
ATOM 794 C C . GLU A 1 97 ? 15.143 -3.615 -0.992 1.00 85.50 97 GLU A C 1
ATOM 796 O O . GLU A 1 97 ? 15.128 -3.737 0.227 1.00 85.50 97 GLU A O 1
ATOM 801 N N . HIS A 1 98 ? 14.037 -3.346 -1.693 1.00 76.06 98 HIS A N 1
ATOM 802 C CA . HIS A 1 98 ? 12.784 -2.893 -1.080 1.00 76.06 98 HIS A CA 1
ATOM 803 C C . HIS A 1 98 ? 11.568 -3.796 -1.354 1.00 76.06 98 HIS A C 1
ATOM 805 O O . HIS A 1 98 ? 10.517 -3.609 -0.749 1.00 76.06 98 HIS A O 1
ATOM 811 N N . LEU A 1 99 ? 11.691 -4.797 -2.231 1.00 78.88 99 LEU A N 1
ATOM 812 C CA . LEU A 1 99 ? 10.605 -5.729 -2.589 1.00 78.88 99 LEU A CA 1
ATOM 813 C C . LEU A 1 99 ? 10.387 -6.873 -1.572 1.00 78.88 99 LEU A C 1
ATOM 815 O O . LEU A 1 99 ? 9.749 -7.871 -1.896 1.00 78.88 99 LEU A O 1
ATOM 819 N N . THR A 1 100 ? 10.950 -6.793 -0.363 1.00 67.94 100 THR A N 1
ATOM 820 C CA . THR A 1 100 ? 10.895 -7.881 0.638 1.00 67.94 100 THR A CA 1
ATOM 821 C C . THR A 1 100 ? 9.821 -7.719 1.703 1.00 67.94 100 THR A C 1
ATOM 823 O O . THR A 1 100 ? 9.595 -8.650 2.471 1.00 67.94 100 THR A O 1
ATOM 826 N N . GLU A 1 101 ? 9.185 -6.557 1.787 1.00 74.56 101 GLU A N 1
ATOM 827 C CA . GLU A 1 101 ? 8.250 -6.258 2.866 1.00 74.56 101 GLU A CA 1
ATOM 828 C C . GLU A 1 101 ? 6.805 -6.583 2.460 1.00 74.56 101 GLU A C 1
ATOM 830 O O . GLU A 1 101 ? 6.284 -6.075 1.461 1.00 74.56 101 GLU A O 1
ATOM 835 N N . SER A 1 102 ? 6.164 -7.448 3.251 1.00 83.38 102 SER A N 1
ATOM 836 C CA . SER A 1 102 ? 4.757 -7.828 3.109 1.00 83.38 102 SER A CA 1
ATOM 837 C C . SER A 1 102 ? 3.835 -6.707 3.575 1.00 83.38 102 SER A C 1
ATOM 839 O O . SER A 1 102 ? 4.133 -6.006 4.544 1.00 83.38 102 SER A O 1
ATOM 841 N N . CYS A 1 103 ? 2.667 -6.592 2.952 1.00 90.12 103 CYS A N 1
ATOM 842 C CA . CYS A 1 103 ? 1.639 -5.678 3.428 1.00 90.12 103 CYS A CA 1
ATOM 843 C C . CYS A 1 103 ? 1.093 -6.098 4.799 1.00 90.12 103 CYS A C 1
ATOM 845 O O . CYS A 1 103 ? 0.982 -7.287 5.112 1.00 90.12 103 CYS A O 1
ATOM 847 N N . SER A 1 104 ? 0.694 -5.131 5.618 1.00 91.62 104 SER A N 1
ATOM 848 C CA . SER A 1 104 ? 0.117 -5.395 6.937 1.00 91.62 104 SER A CA 1
ATOM 849 C C . SER A 1 104 ? -0.938 -4.362 7.308 1.00 91.62 104 SER A C 1
ATOM 851 O O . SER A 1 104 ? -0.919 -3.232 6.824 1.00 91.62 104 SER A O 1
ATOM 853 N N . PHE A 1 105 ? -1.887 -4.769 8.152 1.00 93.31 105 PHE A N 1
ATOM 854 C CA . PHE A 1 105 ? -2.851 -3.834 8.714 1.00 93.31 105 PHE A CA 1
ATOM 855 C C . PHE A 1 105 ? -2.191 -3.028 9.830 1.00 93.31 105 PHE A C 1
ATOM 857 O O . PHE A 1 105 ? -1.535 -3.597 10.713 1.00 93.31 105 PHE A O 1
ATOM 864 N N . VAL A 1 106 ? -2.392 -1.715 9.793 1.00 92.06 106 VAL A N 1
ATOM 865 C CA . VAL A 1 106 ? -1.850 -0.756 10.757 1.00 92.06 106 VAL A CA 1
ATOM 866 C C . VAL A 1 106 ? -2.948 0.201 11.216 1.00 92.06 106 VAL A C 1
ATOM 868 O O . VAL A 1 106 ? -3.912 0.429 10.486 1.00 92.06 106 VAL A O 1
ATOM 871 N N . SER A 1 107 ? -2.813 0.746 12.428 1.00 88.62 107 SER A N 1
ATOM 872 C CA . SER A 1 107 ? -3.626 1.890 12.858 1.00 88.62 107 SER A CA 1
ATOM 873 C C . SER A 1 107 ? -2.975 3.171 12.337 1.00 88.62 107 SER A C 1
ATOM 875 O O . SER A 1 107 ? -1.771 3.375 12.508 1.00 88.62 107 SER A O 1
ATOM 877 N N . GLU A 1 108 ? -3.764 4.020 11.693 1.00 85.69 108 GLU A N 1
ATOM 878 C CA . GLU A 1 108 ? -3.380 5.354 11.250 1.00 85.69 108 GLU A CA 1
ATOM 879 C C . GLU A 1 108 ? -4.123 6.414 12.052 1.00 85.69 108 GLU A C 1
ATOM 881 O O . GLU A 1 108 ? -5.276 6.230 12.435 1.00 85.69 108 GLU A O 1
ATOM 886 N N . ARG A 1 109 ? -3.463 7.558 12.249 1.00 82.62 109 ARG A N 1
ATOM 887 C CA . ARG A 1 109 ? -4.041 8.754 12.864 1.00 82.62 109 ARG A CA 1
ATOM 888 C C . ARG A 1 109 ? -4.205 9.852 11.829 1.00 82.62 109 ARG A C 1
ATOM 890 O O . ARG A 1 109 ? -3.377 9.999 10.928 1.00 82.62 109 ARG A O 1
ATOM 897 N N . ASP A 1 110 ? -5.245 10.668 11.976 1.00 76.31 110 ASP A N 1
ATOM 898 C CA . ASP A 1 110 ? -5.323 11.918 11.222 1.00 76.31 110 ASP A CA 1
ATOM 899 C C . ASP A 1 110 ? -4.264 12.930 11.681 1.00 76.31 110 ASP A C 1
ATOM 901 O O . ASP A 1 110 ? -3.563 12.748 12.674 1.00 76.31 110 ASP A O 1
ATOM 905 N N . ILE A 1 111 ? -4.145 14.025 10.926 1.00 67.50 111 ILE A N 1
ATOM 906 C CA . ILE A 1 111 ? -3.176 15.103 11.177 1.00 67.50 111 ILE A CA 1
ATOM 907 C C . ILE A 1 111 ? -3.403 15.745 12.557 1.00 67.50 111 ILE A C 1
ATOM 909 O O . ILE A 1 111 ? -2.469 16.262 13.163 1.00 67.50 111 ILE A O 1
ATOM 913 N N . THR A 1 112 ? -4.639 15.698 13.060 1.00 66.44 112 THR A N 1
ATOM 914 C CA . THR A 1 112 ? -5.014 16.164 14.399 1.00 66.44 112 THR A CA 1
ATOM 915 C C . THR A 1 112 ? -4.675 15.163 15.507 1.00 66.44 112 THR A C 1
ATOM 917 O O . THR A 1 112 ? -4.719 15.529 16.675 1.00 66.44 112 THR A O 1
ATOM 920 N N . GLY A 1 113 ? -4.293 13.926 15.167 1.00 64.81 113 GLY A N 1
ATOM 921 C CA . GLY A 1 113 ? -4.016 12.848 16.122 1.00 64.81 113 GLY A CA 1
ATOM 922 C C . GLY A 1 113 ? -5.269 12.291 16.800 1.00 64.81 113 GLY A C 1
ATOM 923 O O . GLY A 1 113 ? -5.170 11.562 17.780 1.00 64.81 113 GLY A O 1
ATOM 924 N N . GLU A 1 114 ? -6.437 12.663 16.294 1.00 59.75 114 GLU A N 1
ATOM 925 C CA . GLU A 1 114 ? -7.717 12.607 16.983 1.00 59.75 114 GLU A CA 1
ATOM 926 C C . GLU A 1 114 ? -8.596 11.458 16.484 1.00 59.75 114 GLU A C 1
ATOM 928 O O . GLU A 1 114 ? -9.324 10.845 17.270 1.00 59.75 114 GLU A O 1
ATOM 933 N N . LYS A 1 115 ? -8.548 11.168 15.181 1.00 64.44 115 LYS A N 1
ATOM 934 C CA . LYS A 1 115 ? -9.253 10.034 14.579 1.00 64.44 115 LYS A CA 1
ATOM 935 C C . LYS A 1 115 ? -8.260 8.942 14.242 1.00 64.44 115 LYS A C 1
ATOM 937 O O . LYS A 1 115 ? -7.329 9.183 13.475 1.00 64.44 115 LYS A O 1
ATOM 942 N N . GLU A 1 116 ? -8.520 7.754 14.771 1.00 80.25 116 GLU A N 1
ATOM 943 C CA . GLU A 1 116 ? -7.838 6.534 14.369 1.00 80.25 116 GLU A CA 1
ATOM 944 C C . GLU A 1 116 ? -8.685 5.752 13.357 1.00 80.25 116 GLU A C 1
ATOM 946 O O . GLU A 1 116 ? -9.916 5.744 13.428 1.00 80.25 116 GLU A O 1
ATOM 951 N N . TRP A 1 117 ? -8.042 5.111 12.385 1.00 86.69 117 TRP A N 1
ATOM 952 C CA . TRP A 1 117 ? -8.661 4.107 11.516 1.00 86.69 117 TRP A CA 1
ATOM 953 C C . TRP A 1 117 ? -7.637 3.039 11.153 1.00 86.69 117 TRP A C 1
ATOM 955 O O . TRP A 1 117 ? -6.433 3.260 11.243 1.00 86.69 117 TRP A O 1
ATOM 965 N N . ILE A 1 118 ? -8.112 1.879 10.707 1.00 92.44 118 ILE A N 1
ATOM 966 C CA . ILE A 1 118 ? -7.232 0.836 10.179 1.00 92.44 118 ILE A CA 1
ATOM 967 C C . ILE A 1 118 ? -6.971 1.104 8.699 1.00 92.44 118 ILE A C 1
ATOM 969 O O . ILE A 1 118 ? -7.906 1.389 7.951 1.00 92.44 118 ILE A O 1
ATOM 973 N N . SER A 1 119 ? -5.724 0.960 8.262 1.00 93.88 119 SER A N 1
ATOM 974 C CA . SER A 1 119 ? -5.350 0.915 6.848 1.00 93.88 119 SER A CA 1
ATOM 975 C C . SER A 1 119 ? -4.557 -0.353 6.533 1.00 93.88 119 SER A C 1
ATOM 977 O O . SER A 1 119 ? -4.014 -1.020 7.418 1.00 93.88 119 SER A O 1
ATOM 979 N N . LEU A 1 120 ? -4.501 -0.707 5.253 1.00 94.19 120 LEU A N 1
ATOM 980 C CA . LEU A 1 120 ? -3.557 -1.676 4.722 1.00 94.19 120 LEU A CA 1
ATOM 981 C C . LEU A 1 120 ? -2.304 -0.925 4.256 1.00 94.19 120 LEU A C 1
ATOM 983 O O . LEU A 1 120 ? -2.313 -0.285 3.201 1.00 94.19 120 LEU A O 1
ATOM 987 N N . SER A 1 121 ? -1.228 -1.011 5.038 1.00 92.62 121 SER A N 1
ATOM 988 C CA . SER A 1 121 ? 0.082 -0.487 4.654 1.00 92.62 121 SER A CA 1
ATOM 989 C C . SER A 1 121 ? 0.786 -1.493 3.753 1.00 92.62 121 SER A C 1
ATOM 991 O O . SER A 1 121 ? 0.893 -2.680 4.075 1.00 92.62 121 SER A O 1
ATOM 993 N N . CYS A 1 122 ? 1.257 -1.004 2.609 1.00 91.50 122 CYS A N 1
ATOM 994 C CA . CYS A 1 122 ? 1.884 -1.809 1.577 1.00 91.50 122 CYS A CA 1
ATOM 995 C C . CYS A 1 122 ? 3.223 -1.206 1.152 1.00 91.50 122 CYS A C 1
ATOM 997 O O . CYS A 1 122 ? 3.265 -0.415 0.202 1.00 91.50 122 CYS A O 1
ATOM 999 N N . PRO A 1 123 ? 4.331 -1.627 1.785 1.00 89.31 123 PRO A N 1
ATOM 1000 C CA . PRO A 1 123 ? 5.654 -1.073 1.509 1.00 89.31 123 PRO A CA 1
ATOM 1001 C C . PRO A 1 123 ? 6.069 -1.194 0.041 1.00 89.31 123 PRO A C 1
ATOM 1003 O O . PRO A 1 123 ? 6.647 -0.266 -0.514 1.00 89.31 123 PRO A O 1
ATOM 1006 N N . THR A 1 124 ? 5.688 -2.285 -0.636 1.00 89.00 124 THR A N 1
ATOM 1007 C CA . THR A 1 124 ? 5.905 -2.445 -2.087 1.00 89.00 124 THR A CA 1
ATOM 1008 C C . THR A 1 124 ? 5.356 -1.249 -2.877 1.00 89.00 124 THR A C 1
ATOM 1010 O O . THR A 1 124 ? 6.028 -0.740 -3.772 1.00 89.00 124 THR A O 1
ATOM 1013 N N . CYS A 1 125 ? 4.161 -0.763 -2.534 1.00 91.00 125 CYS A N 1
ATOM 1014 C CA . CYS A 1 125 ? 3.529 0.355 -3.228 1.00 91.00 125 CYS A CA 1
ATOM 1015 C C . CYS A 1 125 ? 4.178 1.697 -2.914 1.00 91.00 125 CYS A C 1
ATOM 1017 O O . CYS A 1 125 ? 4.412 2.499 -3.820 1.00 91.00 125 CYS A O 1
ATOM 1019 N N . GLU A 1 126 ? 4.512 1.937 -1.648 1.00 89.88 126 GLU A N 1
ATOM 1020 C CA . GLU A 1 126 ? 5.245 3.135 -1.236 1.00 89.88 126 GLU A CA 1
ATOM 1021 C C . GLU A 1 126 ? 6.600 3.212 -1.943 1.00 89.88 126 GLU A C 1
ATOM 1023 O O . GLU A 1 126 ? 6.972 4.248 -2.498 1.00 89.88 126 GLU A O 1
ATOM 1028 N N . LYS A 1 127 ? 7.303 2.080 -2.007 1.00 89.25 127 LYS A N 1
ATOM 1029 C CA . LYS A 1 127 ? 8.617 1.968 -2.634 1.00 89.25 127 LYS A CA 1
ATOM 1030 C C . LYS A 1 127 ? 8.552 2.044 -4.145 1.00 89.25 127 LYS A C 1
ATOM 1032 O O . LYS A 1 127 ? 9.387 2.722 -4.738 1.00 89.25 127 LYS A O 1
ATOM 1037 N N . TYR A 1 128 ? 7.535 1.463 -4.772 1.00 91.00 128 TYR A N 1
ATOM 1038 C CA . TYR A 1 128 ? 7.267 1.677 -6.191 1.00 91.00 128 TYR A CA 1
ATOM 1039 C C . TYR A 1 128 ? 7.086 3.169 -6.507 1.00 91.00 128 TYR A C 1
ATOM 1041 O O . TYR A 1 128 ? 7.785 3.706 -7.370 1.00 91.00 128 TYR A O 1
ATOM 1049 N N . LYS A 1 129 ? 6.218 3.868 -5.759 1.00 91.19 129 LYS A N 1
ATOM 1050 C CA . LYS A 1 129 ? 5.984 5.315 -5.911 1.00 91.19 129 LYS A CA 1
ATOM 1051 C C . LYS A 1 129 ? 7.273 6.120 -5.677 1.00 91.19 129 LYS A C 1
ATOM 1053 O O . LYS A 1 129 ? 7.571 7.044 -6.437 1.00 91.19 129 LYS A O 1
ATOM 1058 N N . GLU A 1 130 ? 8.075 5.756 -4.673 1.00 91.56 130 GLU A N 1
ATOM 1059 C CA . GLU A 1 130 ? 9.368 6.386 -4.376 1.00 91.56 130 GLU A CA 1
ATOM 1060 C C . GLU A 1 130 ? 10.367 6.223 -5.533 1.00 91.56 130 GLU A C 1
ATOM 1062 O O . GLU A 1 130 ? 10.946 7.211 -6.001 1.00 91.56 130 GLU A O 1
ATOM 1067 N N . VAL A 1 131 ? 10.545 4.992 -6.020 1.00 91.12 131 VAL A N 1
ATOM 1068 C CA . VAL A 1 131 ? 11.452 4.664 -7.125 1.00 91.12 131 VAL A CA 1
ATOM 1069 C C . VAL A 1 131 ? 11.002 5.362 -8.404 1.00 91.12 131 VAL A C 1
ATOM 1071 O O . VAL A 1 131 ? 11.822 6.006 -9.062 1.00 91.12 131 VAL A O 1
ATOM 1074 N N . ARG A 1 132 ? 9.702 5.340 -8.719 1.00 91.56 132 ARG A N 1
ATOM 1075 C CA . ARG A 1 132 ? 9.158 6.045 -9.884 1.00 91.56 132 ARG A CA 1
ATOM 1076 C C . ARG A 1 132 ? 9.384 7.550 -9.806 1.00 91.56 132 ARG A C 1
ATOM 1078 O O . ARG A 1 132 ? 9.816 8.146 -10.786 1.00 91.56 132 ARG A O 1
ATOM 1085 N N . ARG A 1 133 ? 9.200 8.170 -8.638 1.00 92.50 133 ARG A N 1
ATOM 1086 C CA . ARG A 1 133 ? 9.497 9.598 -8.440 1.00 92.50 133 ARG A CA 1
ATOM 1087 C C . ARG A 1 133 ? 10.986 9.916 -8.610 1.00 92.50 133 ARG A C 1
ATOM 1089 O O . ARG A 1 133 ? 11.329 10.966 -9.144 1.00 92.50 133 ARG A O 1
ATOM 1096 N N . LYS A 1 134 ? 11.871 9.032 -8.141 1.00 92.44 134 LYS A N 1
ATOM 1097 C CA . LYS A 1 134 ? 13.327 9.237 -8.157 1.00 92.44 134 LYS A CA 1
ATOM 1098 C C . LYS A 1 134 ? 13.950 9.033 -9.536 1.00 92.44 134 LYS A C 1
ATOM 1100 O O . LYS A 1 134 ? 14.859 9.771 -9.904 1.00 92.44 134 LYS A O 1
ATOM 1105 N N . PHE A 1 135 ? 13.501 8.018 -10.265 1.00 89.19 135 PHE A N 1
ATOM 1106 C CA . PHE A 1 135 ? 14.113 7.596 -11.525 1.00 89.19 135 PHE A CA 1
ATOM 1107 C C . PHE A 1 135 ? 13.274 7.952 -12.760 1.00 89.19 135 PHE A C 1
ATOM 1109 O O . PHE A 1 135 ? 13.799 7.942 -13.873 1.00 89.19 135 PHE A O 1
ATOM 1116 N N . GLY A 1 136 ? 12.004 8.329 -12.579 1.00 88.94 136 GLY A N 1
ATOM 1117 C CA . GLY A 1 136 ? 11.128 8.839 -13.631 1.00 88.94 136 GLY A CA 1
ATOM 1118 C C . GLY A 1 136 ? 11.088 7.916 -14.845 1.00 88.94 136 GLY A C 1
ATOM 1119 O O . GLY A 1 136 ? 10.828 6.720 -14.717 1.00 88.94 136 GLY A O 1
ATOM 1120 N N . LYS A 1 137 ? 11.431 8.479 -16.008 1.00 86.62 137 LYS A N 1
ATOM 1121 C CA . LYS A 1 137 ? 11.447 7.785 -17.305 1.00 86.62 137 LYS A CA 1
ATOM 1122 C C . LYS A 1 137 ? 12.322 6.533 -17.341 1.00 86.62 137 LYS A C 1
ATOM 1124 O O . LYS A 1 137 ? 12.072 5.650 -18.147 1.00 86.62 137 LYS A O 1
ATOM 1129 N N . LEU A 1 138 ? 13.321 6.417 -16.466 1.00 88.88 138 LEU A N 1
ATOM 1130 C CA . LEU A 1 138 ? 14.177 5.232 -16.430 1.00 88.88 138 LEU A CA 1
ATOM 1131 C C . LEU A 1 138 ? 13.405 3.969 -15.999 1.00 88.88 138 LEU A C 1
ATOM 1133 O O . LEU A 1 138 ? 13.779 2.862 -16.379 1.00 88.88 138 LEU A O 1
ATOM 1137 N N . VAL A 1 139 ? 12.319 4.127 -15.230 1.00 90.88 139 VAL A N 1
ATOM 1138 C CA . VAL A 1 139 ? 11.394 3.026 -14.907 1.00 90.88 139 VAL A CA 1
ATOM 1139 C C . VAL A 1 139 ? 10.656 2.565 -16.160 1.00 90.88 139 VAL A C 1
ATOM 1141 O O . VAL A 1 139 ? 10.559 1.365 -16.408 1.00 90.88 139 VAL A O 1
ATOM 1144 N N . ASP A 1 140 ? 10.198 3.512 -16.979 1.00 87.50 140 ASP A N 1
ATOM 1145 C CA . ASP A 1 140 ? 9.539 3.207 -18.248 1.00 87.50 140 ASP A CA 1
ATOM 1146 C C . ASP A 1 140 ? 10.538 2.541 -19.218 1.00 87.50 140 ASP A C 1
ATOM 1148 O O . ASP A 1 140 ? 10.224 1.525 -19.839 1.00 87.50 140 ASP A O 1
ATOM 1152 N N . ASP A 1 141 ? 11.783 3.031 -19.271 1.00 85.69 141 ASP A N 1
ATOM 1153 C CA . ASP A 1 141 ? 12.860 2.437 -20.072 1.00 85.69 141 ASP A CA 1
ATOM 1154 C C . ASP A 1 141 ? 13.153 0.987 -19.660 1.00 85.69 141 ASP A C 1
ATOM 1156 O O . ASP A 1 141 ? 13.375 0.135 -20.521 1.00 85.69 141 ASP A O 1
ATOM 1160 N N . LEU A 1 142 ? 13.138 0.681 -18.358 1.00 87.94 142 LEU A N 1
ATOM 1161 C CA . LEU A 1 142 ? 13.295 -0.687 -17.860 1.00 87.94 142 LEU A CA 1
ATOM 1162 C C . LEU A 1 142 ? 12.199 -1.604 -18.427 1.00 87.94 142 LEU A C 1
ATOM 1164 O O . LEU A 1 142 ? 12.507 -2.685 -18.932 1.00 87.94 142 LEU A O 1
ATOM 1168 N N . GLY A 1 143 ? 10.941 -1.157 -18.406 1.00 86.19 143 GLY A N 1
ATOM 1169 C CA . GLY A 1 143 ? 9.821 -1.905 -18.978 1.00 86.19 143 GLY A CA 1
ATOM 1170 C C . GLY A 1 143 ? 9.910 -2.073 -20.497 1.00 86.19 143 GLY A C 1
ATOM 1171 O O . GLY A 1 143 ? 9.570 -3.130 -21.021 1.00 86.19 143 GLY A O 1
ATOM 1172 N N . LEU A 1 144 ? 10.437 -1.073 -21.209 1.00 83.44 144 LEU A N 1
ATOM 1173 C CA . LEU A 1 144 ? 10.655 -1.150 -22.656 1.00 83.44 144 LEU A CA 1
ATOM 1174 C C . LEU A 1 144 ? 11.737 -2.168 -23.024 1.00 83.44 144 LEU A C 1
ATOM 1176 O O . LEU A 1 144 ? 11.582 -2.933 -23.979 1.00 83.44 144 LEU A O 1
ATOM 1180 N N . HIS A 1 145 ? 12.850 -2.187 -22.289 1.00 83.56 145 HIS A N 1
ATOM 1181 C CA . HIS A 1 145 ? 13.925 -3.149 -22.539 1.00 83.56 145 HIS A CA 1
ATOM 1182 C C . HIS A 1 145 ? 13.464 -4.576 -22.217 1.00 83.56 145 HIS A C 1
ATOM 1184 O O . HIS A 1 145 ? 13.710 -5.489 -23.014 1.00 83.56 145 HIS A O 1
ATOM 1190 N N . TRP A 1 146 ? 12.708 -4.755 -21.130 1.00 88.81 146 TRP A N 1
ATOM 1191 C CA . TRP A 1 146 ? 12.207 -6.050 -20.666 1.00 88.81 146 TRP A CA 1
ATOM 1192 C C . TRP A 1 146 ? 10.683 -6.039 -20.501 1.00 88.81 146 TRP A C 1
ATOM 1194 O O . TRP A 1 146 ? 10.172 -5.688 -19.440 1.00 88.81 146 TRP A O 1
ATOM 1204 N N . ASP A 1 147 ? 9.965 -6.505 -21.532 1.00 88.25 147 ASP A N 1
ATOM 1205 C CA . ASP A 1 147 ? 8.495 -6.399 -21.620 1.00 88.25 147 ASP A CA 1
ATOM 1206 C C . ASP A 1 147 ? 7.793 -7.006 -20.398 1.00 88.25 147 ASP A C 1
ATOM 1208 O O . ASP A 1 147 ? 6.866 -6.411 -19.856 1.00 88.25 147 ASP A O 1
ATOM 1212 N N . ARG A 1 148 ? 8.288 -8.148 -19.898 1.00 91.62 148 ARG A N 1
ATOM 1213 C CA . ARG A 1 148 ? 7.736 -8.791 -18.698 1.00 91.62 148 ARG A CA 1
ATOM 1214 C C . ARG A 1 148 ? 7.846 -7.911 -17.451 1.00 91.62 148 ARG A C 1
ATOM 1216 O O . ARG A 1 148 ? 6.927 -7.892 -16.639 1.00 91.62 148 ARG A O 1
ATOM 1223 N N . VAL A 1 149 ? 8.946 -7.174 -17.299 1.00 91.75 149 VAL A N 1
ATOM 1224 C CA . VAL A 1 149 ? 9.090 -6.207 -16.203 1.00 91.75 149 VAL A CA 1
ATOM 1225 C C . VAL A 1 149 ? 8.143 -5.035 -16.406 1.00 91.75 149 VAL A C 1
ATOM 1227 O O . VAL A 1 149 ? 7.509 -4.620 -15.444 1.00 91.75 149 VAL A O 1
ATOM 1230 N N . GLY A 1 150 ? 7.977 -4.558 -17.642 1.00 90.94 150 GLY A N 1
ATOM 1231 C CA . GLY A 1 150 ? 6.980 -3.538 -17.971 1.00 90.94 150 GLY A CA 1
ATOM 1232 C C . GLY A 1 150 ? 5.568 -3.952 -17.552 1.00 90.94 150 GLY A C 1
ATOM 1233 O O . GLY A 1 150 ? 4.913 -3.221 -16.816 1.00 90.94 150 GLY A O 1
ATOM 1234 N N . GLU A 1 151 ? 5.138 -5.161 -17.925 1.00 94.19 151 GLU A N 1
ATOM 1235 C CA . GLU A 1 151 ? 3.843 -5.723 -17.519 1.00 94.19 151 GLU A CA 1
ATOM 1236 C C . GLU A 1 151 ? 3.679 -5.779 -15.994 1.00 94.19 151 GLU A C 1
ATOM 1238 O O . GLU A 1 151 ? 2.622 -5.433 -15.468 1.00 94.19 151 GLU A O 1
ATOM 1243 N N . LEU A 1 152 ? 4.711 -6.228 -15.274 1.00 93.69 152 LEU A N 1
ATOM 1244 C CA . LEU A 1 152 ? 4.672 -6.346 -13.815 1.00 93.69 152 LEU A CA 1
ATOM 1245 C C . LEU A 1 152 ? 4.630 -4.979 -13.126 1.00 93.69 152 LEU A C 1
ATOM 1247 O O . LEU A 1 152 ? 3.865 -4.808 -12.181 1.00 93.69 152 LEU A O 1
ATOM 1251 N N . LEU A 1 153 ? 5.392 -3.998 -13.615 1.00 93.06 153 LEU A N 1
ATOM 1252 C CA . LEU A 1 153 ? 5.369 -2.630 -13.094 1.00 93.06 153 LEU A CA 1
ATOM 1253 C C . LEU A 1 153 ? 3.998 -1.976 -13.306 1.00 93.06 153 LEU A C 1
ATOM 1255 O O . LEU A 1 153 ? 3.474 -1.375 -12.372 1.00 93.06 153 LEU A O 1
ATOM 1259 N N . SER A 1 154 ? 3.378 -2.156 -14.478 1.00 92.94 154 SER A N 1
ATOM 1260 C CA . SER A 1 154 ? 2.010 -1.681 -14.730 1.00 92.94 154 SER A CA 1
ATOM 1261 C C . SER A 1 154 ? 0.987 -2.356 -13.813 1.00 92.94 154 SER A C 1
ATOM 1263 O O . SER A 1 154 ? 0.143 -1.680 -13.232 1.00 92.94 154 SER A O 1
ATOM 1265 N N . LYS A 1 155 ? 1.088 -3.677 -13.607 1.00 94.62 155 LYS A N 1
ATOM 1266 C CA . LYS A 1 155 ? 0.216 -4.391 -12.659 1.00 94.62 155 LYS A CA 1
ATOM 1267 C C . LYS A 1 155 ? 0.387 -3.891 -11.227 1.00 94.62 155 LYS A C 1
ATOM 1269 O O . LYS A 1 155 ? -0.607 -3.783 -10.516 1.00 94.62 155 LYS A O 1
ATOM 1274 N N . ILE A 1 156 ? 1.618 -3.606 -10.800 1.00 92.25 156 ILE A N 1
ATOM 1275 C CA . ILE A 1 156 ? 1.896 -3.040 -9.474 1.00 92.25 156 ILE A CA 1
ATOM 1276 C C . ILE A 1 156 ? 1.285 -1.647 -9.355 1.00 92.25 156 ILE A C 1
ATOM 1278 O O . ILE A 1 156 ? 0.633 -1.376 -8.356 1.00 92.25 156 ILE A O 1
ATOM 1282 N N . GLU A 1 157 ? 1.425 -0.789 -10.365 1.00 92.75 157 GLU A N 1
ATOM 1283 C CA . GLU A 1 157 ? 0.802 0.537 -10.367 1.00 92.75 157 GLU A CA 1
ATOM 1284 C C . GLU A 1 157 ? -0.717 0.470 -10.184 1.00 92.75 157 GLU A C 1
ATOM 1286 O O . GLU A 1 157 ? -1.240 1.040 -9.225 1.00 92.75 157 GLU A O 1
ATOM 1291 N N . GLU A 1 158 ? -1.408 -0.294 -11.035 1.00 94.31 158 GLU A N 1
ATOM 1292 C CA . GLU A 1 158 ? -2.859 -0.497 -10.929 1.00 94.31 158 GLU A CA 1
ATOM 1293 C C . GLU A 1 158 ? -3.254 -1.075 -9.565 1.00 94.31 158 GLU A C 1
ATOM 1295 O O . GLU A 1 158 ? -4.314 -0.774 -9.011 1.00 94.31 158 GLU A O 1
ATOM 1300 N N . PHE A 1 159 ? -2.416 -1.952 -9.018 1.00 93.44 159 PHE A N 1
ATOM 1301 C CA . PHE A 1 159 ? -2.655 -2.562 -7.724 1.00 93.44 159 PHE A CA 1
ATOM 1302 C C . PHE A 1 159 ? -2.490 -1.561 -6.571 1.00 93.44 159 PHE A C 1
ATOM 1304 O O . PHE A 1 159 ? -3.289 -1.564 -5.635 1.00 93.44 159 PHE A O 1
ATOM 1311 N N . CYS A 1 160 ? -1.519 -0.656 -6.656 1.00 93.00 160 CYS A N 1
ATOM 1312 C CA . CYS A 1 160 ? -1.334 0.401 -5.671 1.00 93.00 160 CYS A CA 1
ATOM 1313 C C . CYS A 1 160 ? -2.493 1.399 -5.663 1.00 93.00 160 CYS A C 1
ATOM 1315 O O . CYS A 1 160 ? -2.921 1.814 -4.588 1.00 93.00 160 CYS A O 1
ATOM 1317 N N . GLU A 1 161 ? -3.061 1.726 -6.825 1.00 94.75 161 GLU A N 1
ATOM 1318 C CA . GLU A 1 161 ? -4.287 2.532 -6.899 1.00 94.75 161 GLU A CA 1
ATOM 1319 C C . GLU A 1 161 ? -5.484 1.822 -6.246 1.00 94.75 161 GLU A C 1
ATOM 1321 O O . GLU A 1 161 ? -6.304 2.452 -5.573 1.00 94.75 161 GLU A O 1
ATOM 1326 N N . LYS A 1 162 ? -5.578 0.491 -6.388 1.00 95.38 162 LYS A N 1
ATOM 1327 C CA . LYS A 1 162 ? -6.611 -0.311 -5.712 1.00 95.38 162 LYS A CA 1
ATOM 1328 C C . LYS A 1 162 ? -6.457 -0.297 -4.193 1.00 95.38 162 LYS A C 1
ATOM 1330 O O . LYS A 1 162 ? -7.470 -0.180 -3.510 1.00 95.38 162 LYS A O 1
ATOM 1335 N N . ILE A 1 163 ? -5.229 -0.367 -3.673 1.00 94.19 163 ILE A N 1
ATOM 1336 C CA . ILE A 1 163 ? -4.966 -0.228 -2.231 1.00 94.19 163 ILE A CA 1
ATOM 1337 C C . ILE A 1 163 ? -5.373 1.161 -1.737 1.00 94.19 163 ILE A C 1
ATOM 1339 O O . ILE A 1 163 ? -6.049 1.264 -0.716 1.00 94.19 163 ILE A O 1
ATOM 1343 N N . ASP A 1 164 ? -5.006 2.222 -2.462 1.00 93.62 164 ASP A N 1
ATOM 1344 C CA . ASP A 1 164 ? -5.371 3.592 -2.082 1.00 93.62 164 ASP A CA 1
ATOM 1345 C C . ASP A 1 164 ? -6.902 3.743 -1.991 1.00 93.62 164 ASP A C 1
ATOM 1347 O O . ASP A 1 164 ? -7.426 4.322 -1.034 1.00 93.62 164 ASP A O 1
ATOM 1351 N N . LYS A 1 165 ? -7.634 3.161 -2.952 1.00 95.81 165 LYS A N 1
ATOM 1352 C CA . LYS A 1 165 ? -9.101 3.132 -2.938 1.00 95.81 165 LYS A CA 1
ATOM 1353 C C . LYS A 1 165 ? -9.654 2.321 -1.763 1.00 95.81 165 LYS A C 1
ATOM 1355 O O . LYS A 1 165 ? -10.506 2.829 -1.039 1.00 95.81 165 LYS A O 1
ATOM 1360 N N . TYR A 1 166 ? -9.147 1.110 -1.543 1.00 95.38 166 TYR A N 1
ATOM 1361 C CA . TYR A 1 166 ? -9.536 0.260 -0.414 1.00 95.38 166 TYR A CA 1
ATOM 1362 C C . TYR A 1 166 ? -9.350 0.980 0.928 1.00 95.38 166 TYR A C 1
ATOM 1364 O O . TYR A 1 166 ? -10.265 1.019 1.746 1.00 95.38 166 TYR A O 1
ATOM 1372 N N . ASN A 1 167 ? -8.204 1.635 1.133 1.00 95.00 167 ASN A N 1
ATOM 1373 C CA . ASN A 1 167 ? -7.931 2.398 2.351 1.00 95.00 167 ASN A CA 1
ATOM 1374 C C . ASN A 1 167 ? -8.898 3.584 2.519 1.00 95.00 167 ASN A C 1
ATOM 1376 O O . ASN A 1 167 ? -9.305 3.895 3.640 1.00 95.00 167 ASN A O 1
ATOM 1380 N N . SER A 1 168 ? -9.316 4.222 1.421 1.00 94.06 168 SER A N 1
ATOM 1381 C CA . SER A 1 168 ? -10.353 5.261 1.444 1.00 94.06 168 SER A CA 1
ATOM 1382 C C . SER A 1 168 ? -11.719 4.710 1.879 1.00 94.06 168 SER A C 1
ATOM 1384 O O . SER A 1 168 ? -12.370 5.281 2.761 1.00 94.06 168 SER A O 1
ATOM 1386 N N . ASP A 1 169 ? -12.126 3.568 1.321 1.00 94.88 169 ASP A N 1
ATOM 1387 C CA . ASP A 1 169 ? -13.398 2.905 1.630 1.00 94.88 169 ASP A CA 1
ATOM 1388 C C . ASP A 1 169 ? -13.429 2.367 3.076 1.00 94.88 169 ASP A C 1
ATOM 1390 O O . ASP A 1 169 ? -14.439 2.485 3.787 1.00 94.88 169 ASP A O 1
ATOM 1394 N N . LEU A 1 170 ? -12.299 1.840 3.555 1.00 93.88 170 LEU A N 1
ATOM 1395 C CA . LEU A 1 170 ? -12.119 1.394 4.933 1.00 93.88 170 LEU A CA 1
ATOM 1396 C C . LEU A 1 170 ? -12.209 2.570 5.913 1.00 93.88 170 LEU A C 1
ATOM 1398 O O . LEU A 1 170 ? -12.963 2.508 6.885 1.00 93.88 170 LEU A O 1
ATOM 1402 N N . LYS A 1 171 ? -11.537 3.688 5.618 1.00 92.62 171 LYS A N 1
ATOM 1403 C CA . LYS A 1 171 ? -11.620 4.920 6.418 1.00 92.62 171 LYS A CA 1
ATOM 1404 C C . LYS A 1 171 ? -13.048 5.463 6.512 1.00 92.62 171 LYS A C 1
ATOM 1406 O O . LYS A 1 171 ? -13.483 5.885 7.588 1.00 92.62 171 LYS A O 1
ATOM 1411 N N . LYS A 1 172 ? -13.800 5.438 5.407 1.00 92.81 172 LYS A N 1
ATOM 1412 C CA . LYS A 1 172 ? -15.221 5.811 5.408 1.00 92.81 172 LYS A CA 1
ATOM 1413 C C . LYS A 1 172 ? -16.035 4.879 6.308 1.00 92.81 172 LYS A C 1
ATOM 1415 O O . LYS A 1 172 ? -16.832 5.352 7.111 1.00 92.81 172 LYS A O 1
ATOM 1420 N N . SER A 1 173 ? -15.781 3.574 6.230 1.00 93.00 173 SER A N 1
ATOM 1421 C CA . SER A 1 173 ? -16.450 2.579 7.075 1.00 93.00 173 SER A CA 1
ATOM 1422 C C . SER A 1 173 ? -16.173 2.807 8.563 1.00 93.00 173 SER A C 1
ATOM 1424 O O . SER A 1 173 ? -17.106 2.776 9.356 1.00 93.00 173 SER A O 1
ATOM 1426 N N . PHE A 1 174 ? -14.931 3.117 8.944 1.00 91.88 174 PHE A N 1
ATOM 1427 C CA . PHE A 1 174 ? -14.592 3.474 10.326 1.00 91.88 174 PHE A CA 1
ATOM 1428 C C . PHE A 1 174 ? -15.227 4.787 10.787 1.00 91.88 174 PHE A C 1
ATOM 1430 O O . PHE A 1 174 ? -15.589 4.910 11.954 1.00 91.88 174 PHE A O 1
ATOM 1437 N N . SER A 1 175 ? -15.414 5.750 9.882 1.00 90.56 175 SER A N 1
ATOM 1438 C CA . SER A 1 175 ? -16.132 6.989 10.202 1.00 90.56 175 SER A CA 1
ATOM 1439 C C . SER A 1 175 ? -17.602 6.703 10.531 1.00 90.56 175 SER A C 1
ATOM 1441 O O . SER A 1 175 ? -18.083 7.148 11.567 1.00 90.56 175 SER A O 1
ATOM 1443 N N . GLU A 1 176 ? -18.277 5.884 9.717 1.00 93.69 176 GLU A N 1
ATOM 1444 C CA . GLU A 1 176 ? -19.662 5.450 9.965 1.00 93.69 176 GLU A CA 1
ATOM 1445 C C . GLU A 1 176 ? -19.791 4.665 11.283 1.00 93.69 176 GLU A C 1
ATOM 1447 O O . GLU A 1 176 ? -20.689 4.929 12.080 1.00 93.69 176 GLU A O 1
ATOM 1452 N N . ILE A 1 177 ? -18.861 3.741 11.549 1.00 93.44 177 ILE A N 1
ATOM 1453 C CA . ILE A 1 177 ? -18.821 2.972 12.801 1.00 93.44 177 ILE A CA 1
ATOM 1454 C C . ILE A 1 177 ? -18.618 3.900 14.006 1.00 93.44 177 ILE A C 1
ATOM 1456 O O . ILE A 1 177 ? -19.268 3.731 15.034 1.00 93.44 177 ILE A O 1
ATOM 1460 N N . SER A 1 178 ? -17.723 4.885 13.901 1.00 91.25 178 SER A N 1
ATOM 1461 C CA . SER A 1 178 ? -17.461 5.826 14.992 1.00 91.25 178 SER A CA 1
ATOM 1462 C C . SER A 1 178 ? -18.675 6.706 15.296 1.00 91.25 178 SER A C 1
ATOM 1464 O O . SER A 1 178 ? -18.937 6.979 16.468 1.00 91.25 178 SER A O 1
ATOM 1466 N N . GLU A 1 179 ? -19.393 7.168 14.271 1.00 92.75 179 GLU A N 1
ATOM 1467 C CA . GLU A 1 179 ? -20.612 7.969 14.435 1.00 92.75 179 GLU A CA 1
ATOM 1468 C C . GLU A 1 179 ? -21.720 7.149 15.104 1.00 92.75 179 GLU A C 1
ATOM 1470 O O . GLU A 1 179 ? -22.334 7.603 16.074 1.00 92.75 179 GLU A O 1
ATOM 1475 N N . GLU A 1 180 ? -21.920 5.909 14.653 1.00 95.06 180 GLU A N 1
ATOM 1476 C CA . GLU A 1 180 ? -22.913 5.006 15.232 1.00 95.06 180 GLU A CA 1
ATOM 1477 C C . GLU A 1 180 ? -22.551 4.592 16.665 1.00 95.06 180 GLU A C 1
ATOM 1479 O O . GLU A 1 180 ? -23.405 4.589 17.550 1.00 95.06 180 GLU A O 1
ATOM 1484 N N . GLY A 1 181 ? -21.271 4.332 16.941 1.00 94.25 181 GLY A N 1
ATOM 1485 C CA . GLY A 1 181 ? -20.782 4.042 18.287 1.00 94.25 181 GLY A CA 1
ATOM 1486 C C . GLY A 1 181 ? -21.020 5.196 19.258 1.00 94.25 181 GLY A C 1
ATOM 1487 O O . GLY A 1 181 ? -21.467 4.979 20.385 1.00 94.25 181 GLY A O 1
ATOM 1488 N N . GLN A 1 182 ? -20.790 6.437 18.817 1.00 93.62 182 GLN A N 1
ATOM 1489 C CA . GLN A 1 182 ? -21.113 7.614 19.621 1.00 93.62 182 GLN A CA 1
ATOM 1490 C C . GLN A 1 182 ? -22.620 7.713 19.888 1.00 93.62 182 GLN A C 1
ATOM 1492 O O . GLN A 1 182 ? -23.018 7.986 21.023 1.00 93.62 182 GLN A O 1
ATOM 1497 N N . ARG A 1 183 ? -23.453 7.475 18.870 1.00 95.31 183 ARG A N 1
ATOM 1498 C CA . ARG A 1 183 ? -24.914 7.498 19.001 1.00 95.31 183 ARG A CA 1
ATOM 1499 C C . ARG A 1 183 ? -25.400 6.464 20.021 1.00 95.31 183 ARG A C 1
ATOM 1501 O O . ARG A 1 183 ? -26.145 6.822 20.931 1.00 95.31 183 ARG A O 1
ATOM 1508 N N . LEU A 1 184 ? -24.936 5.217 19.906 1.00 95.81 184 LEU A N 1
ATOM 1509 C CA . LEU A 1 184 ? -25.272 4.122 20.824 1.00 95.81 184 LEU A CA 1
ATOM 1510 C C . LEU A 1 184 ? -24.813 4.410 22.255 1.00 95.81 184 LEU A C 1
ATOM 1512 O O . LEU A 1 184 ? -25.551 4.145 23.205 1.00 95.81 184 LEU A O 1
ATOM 1516 N N . LEU A 1 185 ? -23.619 4.983 22.421 1.00 95.44 185 LEU A N 1
ATOM 1517 C CA . LEU A 1 185 ? -23.107 5.366 23.732 1.00 95.44 185 LEU A CA 1
ATOM 1518 C C . LEU A 1 185 ? -23.978 6.446 24.383 1.00 95.44 185 LEU A C 1
ATOM 1520 O O . LEU A 1 185 ? -24.346 6.323 25.548 1.00 95.44 185 LEU A O 1
ATOM 1524 N N . GLU A 1 186 ? -24.332 7.496 23.641 1.00 94.62 186 GLU A N 1
ATOM 1525 C CA . GLU A 1 186 ? -25.173 8.583 24.153 1.00 94.62 186 GLU A CA 1
ATOM 1526 C C . GLU A 1 186 ? -26.593 8.120 24.495 1.00 94.62 186 GLU A C 1
ATOM 1528 O O . GLU A 1 186 ? -27.147 8.549 25.508 1.00 94.62 186 GLU A O 1
ATOM 1533 N N . GLU A 1 187 ? -27.171 7.235 23.684 1.00 94.94 187 GLU A N 1
ATOM 1534 C CA . GLU A 1 187 ? -28.476 6.625 23.943 1.00 94.94 187 GLU A CA 1
ATOM 1535 C C . GLU A 1 187 ? -28.452 5.784 25.227 1.00 94.94 187 GLU A C 1
ATOM 1537 O O . GLU A 1 187 ? -29.293 5.965 26.109 1.00 94.94 187 GLU A O 1
ATOM 1542 N N . ASN A 1 188 ? -27.441 4.927 25.391 1.00 95.62 188 ASN A N 1
ATOM 1543 C CA . ASN A 1 188 ? -27.316 4.092 26.580 1.00 95.62 188 ASN A CA 1
ATOM 1544 C C . ASN A 1 188 ? -27.020 4.893 27.856 1.00 95.62 188 ASN A C 1
ATOM 1546 O O . ASN A 1 188 ? -27.560 4.563 28.911 1.00 95.62 188 ASN A O 1
ATOM 1550 N N . LEU A 1 189 ? -26.212 5.957 27.774 1.00 94.44 189 LEU A N 1
ATOM 1551 C CA . LEU A 1 189 ? -25.988 6.867 28.905 1.00 94.44 189 LEU A CA 1
ATOM 1552 C C . LEU A 1 189 ? -27.309 7.492 29.376 1.00 94.44 189 LEU A C 1
ATOM 1554 O O . LEU A 1 189 ? -27.590 7.489 30.572 1.00 94.44 189 LEU A O 1
ATOM 1558 N N . ARG A 1 190 ? -28.156 7.959 28.445 1.00 93.81 190 ARG A N 1
ATOM 1559 C CA . ARG A 1 190 ? -29.484 8.512 28.772 1.00 93.81 190 ARG A CA 1
ATOM 1560 C C . ARG A 1 190 ? -30.414 7.462 29.373 1.00 93.81 190 ARG A C 1
ATOM 1562 O O . ARG A 1 190 ? -31.068 7.741 30.371 1.00 93.81 190 ARG A O 1
ATOM 1569 N N . ASN A 1 191 ? -30.459 6.263 28.793 1.00 94.25 191 ASN A N 1
ATOM 1570 C CA . ASN A 1 191 ? -31.342 5.185 29.252 1.00 94.25 191 ASN A CA 1
ATOM 1571 C C . ASN A 1 191 ? -30.994 4.692 30.665 1.00 94.25 191 ASN A C 1
ATOM 1573 O O . ASN A 1 191 ? -31.872 4.213 31.378 1.00 94.25 191 ASN A O 1
ATOM 1577 N N . ARG A 1 192 ? -29.724 4.810 31.069 1.00 93.69 192 ARG A N 1
ATOM 1578 C CA . ARG A 1 192 ? -29.230 4.415 32.397 1.00 93.69 192 ARG A CA 1
ATOM 1579 C C . ARG A 1 192 ? -29.177 5.569 33.403 1.00 93.69 192 ARG A C 1
ATOM 1581 O O . ARG A 1 192 ? -28.720 5.348 34.517 1.00 93.69 192 ARG A O 1
ATOM 1588 N N . ASP A 1 193 ? -29.619 6.768 33.013 1.00 93.12 193 ASP A N 1
ATOM 1589 C CA . ASP A 1 193 ? -29.498 8.006 33.800 1.00 93.12 193 ASP A CA 1
ATOM 1590 C C . ASP A 1 193 ? -28.052 8.283 34.267 1.00 93.12 193 ASP A C 1
ATOM 1592 O O . ASP A 1 193 ? -27.794 8.764 35.370 1.00 93.12 193 ASP A O 1
ATOM 1596 N N . LEU A 1 194 ? -27.078 7.947 33.412 1.00 92.19 194 LEU A N 1
ATOM 1597 C CA . LEU A 1 194 ? -25.658 8.168 33.666 1.00 92.19 194 LEU A CA 1
ATOM 1598 C C . LEU A 1 194 ? -25.211 9.508 33.092 1.00 92.19 194 LEU A C 1
ATOM 1600 O O . LEU A 1 194 ? -25.562 9.902 31.973 1.00 92.19 194 LEU A O 1
ATOM 1604 N N . ARG A 1 195 ? -24.352 10.204 33.836 1.00 91.56 195 ARG A N 1
ATOM 1605 C CA . ARG A 1 195 ? -23.708 11.423 33.350 1.00 91.56 195 ARG A CA 1
ATOM 1606 C C . ARG A 1 195 ? -22.753 11.073 32.208 1.00 91.56 195 ARG A C 1
ATOM 1608 O O . ARG A 1 195 ? -22.028 10.096 32.281 1.00 91.56 195 ARG A O 1
ATOM 1615 N N . LYS A 1 196 ? -22.681 11.909 31.168 1.00 92.56 196 LYS A N 1
ATOM 1616 C CA . LYS A 1 196 ? -21.654 11.782 30.119 1.00 92.56 196 LYS A CA 1
ATOM 1617 C C . LYS A 1 196 ? -20.305 12.312 30.637 1.00 92.56 196 LYS A C 1
ATOM 1619 O O . LYS A 1 196 ? -20.195 13.531 30.813 1.00 92.56 196 LYS A O 1
ATOM 1624 N N . PRO A 1 197 ? -19.279 11.466 30.855 1.00 89.81 197 PRO A N 1
ATOM 1625 C CA . PRO A 1 197 ? -17.957 11.934 31.252 1.00 89.81 197 PRO A CA 1
ATOM 1626 C C . PRO A 1 197 ? -17.304 12.676 30.089 1.00 89.81 197 PRO A C 1
ATOM 1628 O O . PRO A 1 197 ? -17.495 12.326 28.917 1.00 89.81 197 PRO A O 1
ATOM 1631 N N . GLN A 1 198 ? -16.510 13.700 30.393 1.00 90.25 198 GLN A N 1
ATOM 1632 C CA . GLN A 1 198 ? -15.690 14.326 29.356 1.00 90.25 198 GLN A CA 1
ATOM 1633 C C . GLN A 1 198 ? -14.642 13.309 28.893 1.00 90.25 198 GLN A C 1
ATOM 1635 O O . GLN A 1 198 ? -13.982 12.730 29.742 1.00 90.25 198 GLN A O 1
ATOM 1640 N N . GLY A 1 199 ? -14.502 13.099 27.582 1.00 89.00 199 GLY A N 1
ATOM 1641 C CA . GLY A 1 199 ? -13.524 12.165 27.009 1.00 89.00 199 GLY A CA 1
ATOM 1642 C C . GLY A 1 199 ? -14.081 10.787 26.633 1.00 89.00 199 GLY A C 1
ATOM 1643 O O . GLY A 1 199 ? -13.451 10.091 25.846 1.00 89.00 199 GLY A O 1
ATOM 1644 N N . ILE A 1 200 ? -15.286 10.395 27.075 1.00 91.75 200 ILE A N 1
ATOM 1645 C CA . ILE A 1 200 ? -15.787 9.025 26.829 1.00 91.75 200 ILE A CA 1
ATOM 1646 C C . ILE A 1 200 ? -15.981 8.694 25.337 1.00 91.75 200 ILE A C 1
ATOM 1648 O O . ILE A 1 200 ? -15.670 7.592 24.893 1.00 91.75 200 ILE A O 1
ATOM 1652 N N . CYS A 1 201 ? -16.439 9.662 24.535 1.00 90.62 201 CYS A N 1
ATOM 1653 C CA . CYS A 1 201 ? -16.582 9.480 23.086 1.00 90.62 201 CYS A CA 1
ATOM 1654 C C . CYS A 1 201 ? -15.221 9.446 22.379 1.00 90.62 201 CYS A C 1
ATOM 1656 O O . CYS A 1 201 ? -15.043 8.694 21.427 1.00 90.62 201 CYS A O 1
ATOM 1658 N N . GLU A 1 202 ? -14.267 10.253 22.846 1.00 89.38 202 GLU A N 1
ATOM 1659 C CA . GLU A 1 202 ? -12.902 10.278 22.315 1.00 89.38 202 GLU A CA 1
ATOM 1660 C C . GLU A 1 202 ? -12.185 8.960 22.606 1.00 89.38 202 GLU A C 1
ATOM 1662 O O . GLU A 1 202 ? -11.554 8.395 21.720 1.00 89.38 202 GLU A O 1
ATOM 1667 N N . PHE A 1 203 ? -12.375 8.422 23.811 1.00 90.00 203 PHE A N 1
ATOM 1668 C CA . PHE A 1 203 ? -11.894 7.106 24.198 1.00 90.00 203 PHE A CA 1
ATOM 1669 C C . PHE A 1 203 ? -12.441 6.017 23.280 1.00 90.00 203 PHE A C 1
ATOM 1671 O O . PHE A 1 203 ? -11.656 5.271 22.706 1.00 90.00 203 PHE A O 1
ATOM 1678 N N . LEU A 1 204 ? -13.761 5.962 23.063 1.00 90.88 204 LEU A N 1
ATOM 1679 C CA . LEU A 1 204 ? -14.348 4.997 22.129 1.00 90.88 204 LEU A CA 1
ATOM 1680 C C . LEU A 1 204 ? -13.741 5.137 20.723 1.00 90.88 204 LEU A C 1
ATOM 1682 O O . LEU A 1 204 ? -13.319 4.144 20.139 1.00 90.88 204 LEU A O 1
ATOM 1686 N N . ARG A 1 205 ? -13.645 6.366 20.202 1.00 88.25 205 ARG A N 1
ATOM 1687 C CA . ARG A 1 205 ? -13.109 6.652 18.861 1.00 88.25 205 ARG A CA 1
ATOM 1688 C C . ARG A 1 205 ? -11.643 6.248 18.699 1.00 88.25 205 ARG A C 1
ATOM 1690 O O . ARG A 1 205 ? -11.278 5.734 17.649 1.00 88.25 205 ARG A O 1
ATOM 1697 N N . MET A 1 206 ? -10.815 6.499 19.709 1.00 86.69 206 MET A N 1
ATOM 1698 C CA . MET A 1 206 ? -9.384 6.188 19.684 1.00 86.69 206 MET A CA 1
ATOM 1699 C C . MET A 1 206 ? -9.139 4.683 19.788 1.00 86.69 206 MET A C 1
ATOM 1701 O O . MET A 1 206 ? -8.305 4.136 19.083 1.00 86.69 206 MET A O 1
ATOM 1705 N N . PHE A 1 207 ? -9.892 4.002 20.647 1.00 87.69 207 PHE A N 1
ATOM 1706 C CA . PHE A 1 207 ? -9.608 2.617 21.002 1.00 87.69 207 PHE A CA 1
ATOM 1707 C C . PHE A 1 207 ? -10.334 1.576 20.154 1.00 87.69 207 PHE A C 1
ATOM 1709 O O . PHE A 1 207 ? -9.915 0.421 20.116 1.00 87.69 207 PHE A O 1
ATOM 1716 N N . LEU A 1 208 ? -11.412 1.955 19.467 1.00 90.31 208 LEU A N 1
ATOM 1717 C CA . LEU A 1 208 ? -12.154 1.034 18.613 1.00 90.31 208 LEU A CA 1
ATOM 1718 C C . LEU A 1 208 ? -11.319 0.504 17.426 1.00 90.31 208 LEU A C 1
ATOM 1720 O O . LEU A 1 208 ? -11.334 -0.708 17.212 1.00 90.31 208 LEU A O 1
ATOM 1724 N N . PRO A 1 209 ? -10.559 1.330 16.678 1.00 91.00 209 PRO A N 1
ATOM 1725 C CA . PRO A 1 209 ? -9.669 0.833 15.628 1.00 91.00 209 PRO A CA 1
ATOM 1726 C C . PRO A 1 209 ? -8.573 -0.088 16.167 1.00 91.00 209 PRO A C 1
ATOM 1728 O O . PRO A 1 209 ? -8.324 -1.128 15.568 1.00 91.00 209 PRO A O 1
ATOM 1731 N N . GLU A 1 210 ? -7.957 0.246 17.309 1.00 88.62 210 GLU A N 1
ATOM 1732 C CA . GLU A 1 210 ? -6.945 -0.609 17.950 1.00 88.62 210 GLU A CA 1
ATOM 1733 C C . GLU A 1 210 ? -7.509 -1.984 18.332 1.00 88.62 210 GLU A C 1
ATOM 1735 O O . GLU A 1 210 ? -6.874 -3.005 18.075 1.00 88.62 210 GLU A O 1
ATOM 1740 N N . LEU A 1 211 ? -8.712 -2.019 18.911 1.00 89.44 211 LEU A N 1
ATOM 1741 C CA . LEU A 1 211 ? -9.397 -3.258 19.273 1.00 89.44 211 LEU A CA 1
ATOM 1742 C C . LEU A 1 211 ? -9.662 -4.135 18.039 1.00 89.44 211 LEU A C 1
ATOM 1744 O O . LEU A 1 211 ? -9.405 -5.336 18.059 1.00 89.44 211 LEU A O 1
ATOM 1748 N N . VAL A 1 212 ? -10.146 -3.532 16.951 1.00 91.38 212 VAL A N 1
ATOM 1749 C CA . VAL A 1 212 ? -10.478 -4.242 15.703 1.00 91.38 212 VAL A CA 1
ATOM 1750 C C . VAL A 1 212 ? -9.222 -4.631 14.908 1.00 91.38 212 VAL A C 1
ATOM 1752 O O . VAL A 1 212 ? -9.259 -5.556 14.096 1.00 91.38 212 VAL A O 1
ATOM 1755 N N . LEU A 1 213 ? -8.085 -3.972 15.138 1.00 91.25 213 LEU A N 1
ATOM 1756 C CA . LEU A 1 213 ? -6.830 -4.264 14.444 1.00 91.25 213 LEU A CA 1
ATOM 1757 C C . LEU A 1 213 ? -6.339 -5.690 14.696 1.00 91.25 213 LEU A C 1
ATOM 1759 O O . LEU A 1 213 ? -5.847 -6.342 13.770 1.00 91.25 213 LEU A O 1
ATOM 1763 N N . GLU A 1 214 ? -6.491 -6.187 15.921 1.00 85.88 214 GLU A N 1
ATOM 1764 C CA . GLU A 1 214 ? -6.139 -7.567 16.258 1.00 85.88 214 GLU A CA 1
ATOM 1765 C C . GLU A 1 214 ? -7.011 -8.571 15.494 1.00 85.88 214 GLU A C 1
ATOM 1767 O O . GLU A 1 214 ? -6.496 -9.532 14.922 1.00 85.88 214 GLU A O 1
ATOM 1772 N N . ASP A 1 215 ? -8.305 -8.300 15.352 1.00 88.31 215 ASP A N 1
ATOM 1773 C CA . ASP A 1 215 ? -9.212 -9.126 14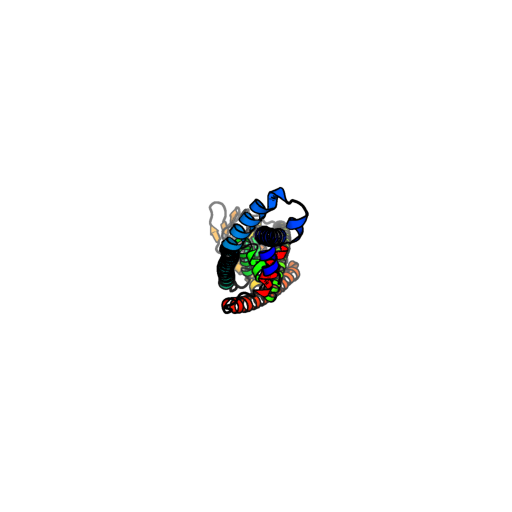.552 1.00 88.31 215 ASP A CA 1
ATOM 1774 C C . ASP A 1 215 ? -8.845 -9.122 13.057 1.00 88.31 215 ASP A C 1
ATOM 1776 O O . ASP A 1 215 ? -8.849 -10.163 12.390 1.00 88.31 215 ASP A O 1
ATOM 1780 N N . PHE A 1 216 ? -8.446 -7.964 12.523 1.00 89.94 216 PHE A N 1
ATOM 1781 C CA . PHE A 1 216 ? -7.949 -7.843 11.149 1.00 89.94 216 PHE A CA 1
ATOM 1782 C C . PHE A 1 216 ? -6.685 -8.688 10.934 1.00 89.94 216 PHE A C 1
ATOM 1784 O O . PHE A 1 216 ? -6.547 -9.362 9.907 1.00 89.94 216 PHE A O 1
ATOM 1791 N N . ARG A 1 217 ? -5.775 -8.709 11.916 1.00 87.06 217 ARG A N 1
ATOM 1792 C CA . ARG A 1 217 ? -4.581 -9.575 11.909 1.00 87.06 217 ARG A CA 1
ATOM 1793 C C . ARG A 1 217 ? -4.950 -11.056 12.006 1.00 87.06 217 ARG A C 1
ATOM 1795 O O . ARG A 1 217 ? -4.342 -11.874 11.314 1.00 87.06 217 ARG A O 1
ATOM 1802 N N . ASN A 1 218 ? -5.991 -11.379 12.770 1.00 87.62 218 ASN A N 1
ATOM 1803 C CA . ASN A 1 218 ? -6.542 -12.727 12.926 1.00 87.62 218 ASN A CA 1
ATOM 1804 C C . ASN A 1 218 ? -7.490 -13.149 11.788 1.00 87.62 218 ASN A C 1
ATOM 1806 O O . ASN A 1 218 ? -8.059 -14.240 11.831 1.00 87.62 218 ASN A O 1
ATOM 1810 N N . LYS A 1 219 ? -7.599 -12.336 10.727 1.00 89.38 219 LYS A N 1
ATOM 1811 C CA . LYS A 1 219 ? -8.358 -12.603 9.491 1.00 89.38 219 LYS A CA 1
ATOM 1812 C C . LYS A 1 219 ? -9.876 -12.684 9.664 1.00 89.38 219 LYS A C 1
ATOM 1814 O O . LYS A 1 219 ? -10.564 -13.042 8.708 1.00 89.38 219 LYS A O 1
ATOM 1819 N N . ARG A 1 220 ? -10.408 -12.339 10.836 1.00 90.25 220 ARG A N 1
ATOM 1820 C CA . ARG A 1 220 ? -11.846 -12.332 11.093 1.00 90.25 220 ARG A CA 1
ATOM 1821 C C . ARG A 1 220 ? -12.174 -11.447 12.285 1.00 90.25 220 ARG A C 1
ATOM 1823 O O . ARG A 1 220 ? -11.531 -11.549 13.320 1.00 90.25 220 ARG A O 1
ATOM 1830 N N . VAL A 1 221 ? -13.230 -10.658 12.140 1.00 90.88 221 VAL A N 1
ATOM 1831 C CA . VAL A 1 221 ? -13.878 -9.929 13.227 1.00 90.88 221 VAL A CA 1
ATOM 1832 C C . VAL A 1 221 ? -14.897 -10.829 13.907 1.00 90.88 221 VAL A C 1
ATOM 1834 O O . VAL A 1 221 ? -15.898 -11.249 13.306 1.00 90.88 221 VAL A O 1
ATOM 1837 N N . GLU A 1 222 ? -14.628 -11.131 15.172 1.00 91.88 222 GLU A N 1
ATOM 1838 C CA . GLU A 1 222 ? -15.461 -11.968 16.026 1.00 91.88 222 GLU A CA 1
ATOM 1839 C C . GLU A 1 222 ? -15.558 -11.324 17.413 1.00 91.88 222 GLU A C 1
ATOM 1841 O O . GLU A 1 222 ? -14.739 -11.600 18.287 1.00 91.88 222 GLU A O 1
ATOM 1846 N N . PRO A 1 223 ? -16.556 -10.446 17.620 1.00 90.00 223 PRO A N 1
ATOM 1847 C CA . PRO A 1 223 ? -16.663 -9.682 18.854 1.00 90.00 223 PRO A CA 1
ATOM 1848 C C . PRO A 1 223 ? -16.858 -10.611 20.052 1.00 90.00 223 PRO A C 1
ATOM 1850 O O . PRO A 1 223 ? -17.800 -11.404 20.090 1.00 90.00 223 PRO A O 1
ATOM 1853 N N . ASP A 1 224 ? -15.997 -10.475 21.055 1.00 93.00 224 ASP A N 1
ATOM 1854 C CA . ASP A 1 224 ? -16.067 -11.221 22.309 1.00 93.00 224 ASP A CA 1
ATOM 1855 C C . ASP A 1 224 ? -16.050 -10.251 23.490 1.00 93.00 224 ASP A C 1
ATOM 1857 O O . ASP A 1 224 ? -15.130 -9.446 23.641 1.00 93.00 224 ASP A O 1
ATOM 1861 N N . LYS A 1 225 ? -17.066 -10.339 24.356 1.00 94.00 225 LYS A N 1
ATOM 1862 C CA . LYS A 1 225 ? -17.215 -9.415 25.489 1.00 94.00 225 LYS A CA 1
ATOM 1863 C C . LYS A 1 225 ? -16.016 -9.465 26.432 1.00 94.00 225 LYS A C 1
ATOM 1865 O O . LYS A 1 225 ? -15.587 -8.413 26.886 1.00 94.00 225 LYS A O 1
ATOM 1870 N N . ASN A 1 226 ? -15.438 -10.645 26.672 1.00 93.62 226 ASN A N 1
ATOM 1871 C CA . ASN A 1 226 ? -14.281 -10.774 27.563 1.00 93.62 226 ASN A CA 1
ATOM 1872 C C . ASN A 1 226 ? -13.036 -10.097 26.974 1.00 93.62 226 ASN A C 1
ATOM 1874 O O . ASN A 1 226 ? -12.248 -9.495 27.700 1.00 93.62 226 ASN A O 1
ATOM 1878 N N . THR A 1 227 ? -12.842 -10.203 25.661 1.00 91.56 227 THR A N 1
ATOM 1879 C CA . THR A 1 227 ? -11.745 -9.551 24.940 1.00 91.56 227 THR A CA 1
ATOM 1880 C C . THR A 1 227 ? -11.908 -8.033 24.962 1.00 91.56 227 THR A C 1
ATOM 1882 O O . THR A 1 227 ? -10.959 -7.327 25.299 1.00 91.56 227 THR A O 1
ATOM 1885 N N . ILE A 1 228 ? -13.121 -7.533 24.708 1.00 93.62 228 ILE A N 1
ATOM 1886 C CA . ILE A 1 228 ? -13.448 -6.101 24.782 1.00 93.62 228 ILE A CA 1
ATOM 1887 C C . ILE A 1 228 ? -13.249 -5.571 26.212 1.00 93.62 228 ILE A C 1
ATOM 1889 O O . ILE A 1 228 ? -12.636 -4.523 26.407 1.00 93.62 228 ILE A O 1
ATOM 1893 N N . GLU A 1 229 ? -13.717 -6.306 27.222 1.00 93.75 229 GLU A N 1
ATOM 1894 C CA . GLU A 1 229 ? -13.568 -5.941 28.634 1.00 93.75 229 GLU A CA 1
ATOM 1895 C C . GLU A 1 229 ? -12.102 -5.882 29.052 1.00 93.75 229 GLU A C 1
ATOM 1897 O O . GLU A 1 229 ? -11.680 -4.890 29.637 1.00 93.75 229 GLU A O 1
ATOM 1902 N N . LYS A 1 230 ? -11.293 -6.885 28.690 1.00 91.56 230 LYS A N 1
ATOM 1903 C CA . LYS A 1 230 ? -9.842 -6.857 28.928 1.00 91.56 230 LYS A CA 1
ATOM 1904 C C . LYS A 1 230 ? -9.166 -5.688 28.219 1.00 91.56 230 LYS A C 1
ATOM 1906 O O . LYS A 1 230 ? -8.238 -5.104 28.769 1.00 91.56 230 LYS A O 1
ATOM 1911 N N . PHE A 1 231 ? -9.615 -5.358 27.009 1.00 90.00 231 PHE A N 1
ATOM 1912 C CA . PHE A 1 231 ? -9.049 -4.264 26.233 1.00 90.00 231 PHE A CA 1
ATOM 1913 C C . PHE A 1 231 ? -9.346 -2.895 26.859 1.00 90.00 231 PHE A C 1
ATOM 1915 O O . PHE A 1 231 ? -8.458 -2.047 26.897 1.00 90.00 231 PHE A O 1
ATOM 1922 N N . TYR A 1 232 ? -10.565 -2.671 27.361 1.00 89.56 232 TYR A N 1
ATOM 1923 C CA . TYR A 1 232 ? -10.951 -1.413 28.013 1.00 89.56 232 TYR A CA 1
ATOM 1924 C C . TYR A 1 232 ? -10.614 -1.346 29.502 1.00 89.56 232 TYR A C 1
ATOM 1926 O O . TYR A 1 232 ? -10.463 -0.247 30.035 1.00 89.56 232 TYR A O 1
ATOM 1934 N N . GLY A 1 233 ? -10.439 -2.487 30.166 1.00 85.38 233 GLY A N 1
ATOM 1935 C CA . GLY A 1 233 ? -10.010 -2.614 31.560 1.00 85.38 233 GLY A CA 1
ATOM 1936 C C . GLY A 1 233 ? -8.538 -2.260 31.788 1.00 85.38 233 GLY A C 1
ATOM 1937 O O . GLY A 1 233 ? -7.884 -2.885 32.621 1.00 85.38 233 GLY A O 1
ATOM 1938 N N . LYS A 1 234 ? -8.002 -1.295 31.027 1.00 78.75 234 LYS A N 1
ATOM 1939 C CA . LYS A 1 234 ? -6.649 -0.751 31.198 1.00 78.75 234 LYS A CA 1
ATOM 1940 C C . LYS A 1 234 ? -6.521 -0.092 32.570 1.00 78.75 234 LYS A C 1
ATOM 1942 O O . LYS A 1 234 ? -7.516 0.322 33.163 1.00 78.75 234 LYS A O 1
ATOM 1947 N N . GLU A 1 235 ? -5.283 0.034 33.044 1.00 82.12 235 GLU A N 1
ATOM 1948 C CA . GLU A 1 235 ? -4.993 0.723 34.300 1.00 82.12 235 GLU A CA 1
ATOM 1949 C C . GLU A 1 235 ? -5.569 2.145 34.301 1.00 82.12 235 GLU A C 1
ATOM 1951 O O . GLU A 1 235 ? -5.493 2.884 33.312 1.00 82.12 235 GLU A O 1
ATOM 1956 N N . VAL A 1 236 ? -6.170 2.496 35.435 1.00 89.06 236 VAL A N 1
ATOM 1957 C CA . VAL A 1 236 ? -6.820 3.780 35.674 1.00 89.06 236 VAL A CA 1
ATOM 1958 C C . VAL A 1 236 ? -5.961 4.572 36.647 1.00 89.06 236 VAL A C 1
ATOM 1960 O O . VAL A 1 236 ? -5.704 4.128 37.765 1.00 89.06 236 VAL A O 1
ATOM 1963 N N . GLU A 1 237 ? -5.541 5.764 36.242 1.00 91.19 237 GLU A N 1
ATOM 1964 C CA . GLU A 1 237 ? -4.794 6.683 37.097 1.00 91.19 237 GLU A CA 1
ATOM 1965 C C . GLU A 1 237 ? -5.737 7.738 37.683 1.00 91.19 237 GLU A C 1
ATOM 1967 O O . GLU A 1 237 ? -6.617 8.262 36.997 1.00 91.19 237 GLU A O 1
ATOM 1972 N N . ARG A 1 238 ? -5.564 8.081 38.964 1.00 88.31 238 ARG A N 1
ATOM 1973 C CA . ARG A 1 238 ? -6.354 9.148 39.596 1.00 88.31 238 ARG A CA 1
ATOM 1974 C C . ARG A 1 238 ? -5.824 10.520 39.197 1.00 88.31 238 ARG A C 1
ATOM 1976 O O . ARG A 1 238 ? -4.631 10.785 39.317 1.00 88.31 238 ARG A O 1
ATOM 1983 N N . GLU A 1 239 ? -6.730 11.421 38.829 1.00 86.88 239 GLU A N 1
ATOM 1984 C CA . GLU A 1 239 ? -6.430 12.825 38.549 1.00 86.88 239 GLU A CA 1
ATOM 1985 C C . GLU A 1 239 ? -7.269 13.764 39.427 1.00 86.88 239 GLU A C 1
ATOM 1987 O O . GLU A 1 239 ? -8.340 13.411 39.912 1.00 86.88 239 GLU A O 1
A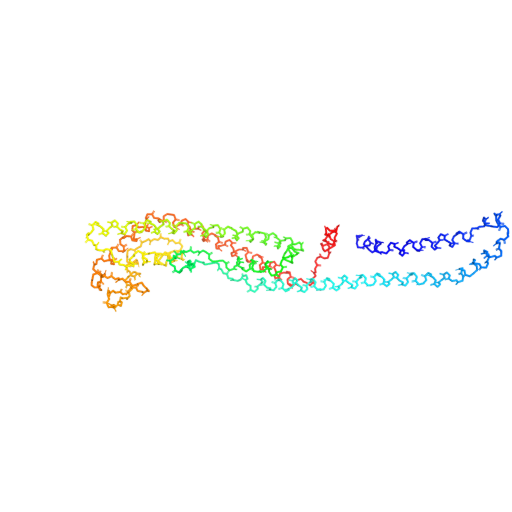TOM 1992 N N . ASN A 1 240 ? -6.820 15.013 39.594 1.00 78.88 240 ASN A N 1
ATOM 1993 C CA . ASN A 1 240 ? -7.473 16.002 40.468 1.00 78.88 240 ASN A CA 1
ATOM 1994 C C . ASN A 1 240 ? -8.973 16.241 40.177 1.00 78.88 240 ASN A C 1
ATOM 1996 O O . ASN A 1 240 ? -9.684 16.704 41.063 1.00 78.88 240 ASN A O 1
ATOM 2000 N N . MET A 1 241 ? -9.457 15.979 38.954 1.00 82.75 241 MET A N 1
ATOM 2001 C CA . MET A 1 241 ? -10.858 16.202 38.543 1.00 82.75 241 MET A CA 1
ATOM 2002 C C . MET A 1 241 ? -11.534 14.955 37.941 1.00 82.75 241 MET A C 1
ATOM 2004 O O . MET A 1 241 ? -12.537 15.078 37.227 1.00 82.75 241 MET A O 1
ATOM 2008 N N . GLY A 1 242 ? -10.987 13.766 38.193 1.00 90.81 242 GLY A N 1
ATOM 2009 C CA . GLY A 1 242 ? -11.544 12.509 37.705 1.00 90.81 242 GLY A CA 1
ATOM 2010 C C . GLY A 1 242 ? -10.491 11.416 37.621 1.00 90.81 242 GLY A C 1
ATOM 2011 O O . GLY A 1 242 ? -9.682 11.241 38.532 1.00 90.81 242 GLY A O 1
ATOM 2012 N N . ILE A 1 243 ? -10.484 10.698 36.508 1.00 93.38 243 ILE A N 1
ATOM 2013 C CA . ILE A 1 243 ? -9.512 9.642 36.240 1.00 93.38 243 ILE A CA 1
ATOM 2014 C C . ILE A 1 243 ? -8.890 9.820 34.862 1.00 93.38 243 ILE A C 1
ATOM 2016 O O . ILE A 1 243 ? -9.407 10.549 34.020 1.00 93.38 243 ILE A O 1
ATOM 2020 N N . ARG A 1 244 ? -7.803 9.110 34.605 1.00 91.31 244 ARG A N 1
ATOM 2021 C CA . ARG A 1 244 ? -7.216 8.944 33.282 1.00 91.31 244 ARG A CA 1
ATOM 2022 C C . ARG A 1 244 ? -7.240 7.463 32.927 1.00 91.31 244 ARG A C 1
ATOM 2024 O O . ARG A 1 244 ? -6.808 6.636 33.724 1.00 91.31 244 ARG A O 1
ATOM 2031 N N . VAL A 1 245 ? -7.747 7.143 31.737 1.00 89.31 245 VAL A N 1
ATOM 2032 C CA . VAL A 1 245 ? -7.787 5.772 31.210 1.00 89.31 245 VAL A CA 1
ATOM 2033 C C . VAL A 1 245 ? -6.922 5.732 29.954 1.00 89.31 245 VAL A C 1
ATOM 2035 O O . VAL A 1 245 ? -7.300 6.244 28.897 1.00 89.31 245 VAL A O 1
ATOM 2038 N N . GLY A 1 246 ? -5.712 5.184 30.081 1.00 86.44 246 GLY A N 1
ATOM 2039 C CA . GLY A 1 246 ? -4.688 5.305 29.042 1.00 86.44 246 GLY A CA 1
ATOM 2040 C C . GLY A 1 246 ? -4.308 6.777 28.780 1.00 86.44 246 GLY A C 1
ATOM 2041 O O . GLY A 1 246 ? -3.973 7.489 29.723 1.00 86.44 246 GLY A O 1
ATOM 2042 N N . PRO A 1 247 ? -4.338 7.274 27.529 1.00 86.75 247 PRO A N 1
ATOM 2043 C CA . PRO A 1 247 ? -4.011 8.660 27.206 1.00 86.75 247 PRO A CA 1
ATOM 2044 C C . PRO A 1 247 ? -5.200 9.627 27.356 1.00 86.75 247 PRO A C 1
ATOM 2046 O O . PRO A 1 247 ? -5.009 10.830 27.192 1.00 86.75 247 PRO A O 1
ATOM 2049 N N . VAL A 1 248 ? -6.416 9.137 27.641 1.00 89.12 248 VAL A N 1
ATOM 2050 C CA . VAL A 1 248 ? -7.634 9.963 27.629 1.00 89.12 248 VAL A CA 1
ATOM 2051 C C . VAL A 1 248 ? -8.048 10.338 29.058 1.00 89.12 248 VAL A C 1
ATOM 2053 O O . VAL A 1 248 ? -8.330 9.449 29.871 1.00 89.12 248 VAL A O 1
ATOM 2056 N N . PRO A 1 249 ? -8.117 11.639 29.395 1.00 90.38 249 PRO A N 1
ATOM 2057 C CA . PRO A 1 249 ? -8.635 12.085 30.680 1.00 90.38 249 PRO A CA 1
ATOM 2058 C C . PRO A 1 249 ? -10.165 11.982 30.709 1.00 90.38 249 PRO A C 1
ATOM 2060 O O . PRO A 1 249 ? -10.857 12.544 29.860 1.00 90.38 249 PRO A O 1
ATOM 2063 N N . MET A 1 250 ? -10.690 11.318 31.734 1.00 91.56 250 MET A N 1
ATOM 2064 C CA . MET A 1 250 ? -12.114 11.158 32.015 1.00 91.56 250 MET A CA 1
ATOM 2065 C C . MET A 1 250 ? -12.513 12.029 33.203 1.00 91.56 250 MET A C 1
ATOM 2067 O O . MET A 1 250 ? -12.337 11.660 34.367 1.00 91.56 250 MET A O 1
ATOM 2071 N N . ARG A 1 251 ? -13.054 13.217 32.923 1.00 91.44 251 ARG A N 1
ATOM 2072 C CA . ARG A 1 251 ? -13.449 14.151 33.990 1.00 91.44 251 ARG A CA 1
ATOM 2073 C C . ARG A 1 251 ? -14.869 13.902 34.471 1.00 91.44 251 ARG A C 1
ATOM 2075 O O . ARG A 1 251 ? -15.774 13.657 33.672 1.00 91.44 251 ARG A O 1
ATOM 2082 N N . GLY A 1 252 ? -15.065 14.103 35.772 1.00 87.81 252 GLY A N 1
ATOM 2083 C CA . GLY A 1 252 ? -16.380 14.050 36.409 1.00 87.81 252 GLY A CA 1
ATOM 2084 C C . GLY A 1 252 ? -16.849 12.656 36.813 1.00 87.81 252 GLY A C 1
ATOM 2085 O O . GLY A 1 252 ? -18.022 12.541 37.154 1.00 87.81 252 GLY A O 1
ATOM 2086 N N . ILE A 1 253 ? -15.949 11.667 36.783 1.00 91.94 253 ILE A N 1
ATOM 2087 C CA . ILE A 1 253 ? -16.158 10.303 37.281 1.00 91.94 253 ILE A CA 1
ATOM 2088 C C . ILE A 1 253 ? -14.956 9.861 38.111 1.00 91.94 253 ILE A C 1
ATOM 2090 O O . ILE A 1 253 ? -13.841 10.337 37.881 1.00 91.94 253 ILE A O 1
ATOM 2094 N N . ASP A 1 254 ? -15.176 8.956 39.059 1.00 92.81 254 ASP A N 1
ATOM 2095 C CA . ASP A 1 254 ? -14.102 8.322 39.822 1.00 92.81 254 ASP A CA 1
ATOM 2096 C C . ASP A 1 254 ? -13.801 6.891 39.339 1.00 92.81 254 ASP A C 1
ATOM 2098 O O . ASP A 1 254 ? -14.483 6.320 38.488 1.00 92.81 254 ASP A O 1
ATOM 2102 N N . GLU A 1 255 ? -12.732 6.310 39.880 1.00 93.25 255 GLU A N 1
ATOM 2103 C CA . GLU A 1 255 ? -12.267 4.962 39.544 1.00 93.25 255 GLU A CA 1
ATOM 2104 C C . GLU A 1 255 ? -13.334 3.889 39.818 1.00 93.25 255 GLU A C 1
ATOM 2106 O O . GLU A 1 255 ? -13.492 2.939 39.052 1.00 93.25 255 GLU A O 1
ATOM 2111 N N . LYS A 1 256 ? -14.104 4.042 40.900 1.00 92.62 256 LYS A N 1
ATOM 2112 C CA . LYS A 1 256 ? -15.136 3.078 41.283 1.00 92.62 256 LYS A CA 1
ATOM 2113 C C . LYS A 1 256 ? -16.317 3.147 40.317 1.00 92.62 256 LYS A C 1
ATOM 2115 O O . LYS A 1 256 ? -16.845 2.104 39.936 1.00 92.62 256 LYS A O 1
ATOM 2120 N N . GLU A 1 257 ? -16.720 4.352 39.928 1.00 93.25 257 GLU A N 1
ATOM 2121 C CA . GLU A 1 257 ? -17.765 4.603 38.934 1.00 93.25 257 GLU A CA 1
ATOM 2122 C C . GLU A 1 257 ? -17.362 4.048 37.559 1.00 93.25 257 GLU A C 1
ATOM 2124 O O . GLU A 1 257 ? -18.172 3.403 36.894 1.00 93.25 257 GLU A O 1
ATOM 2129 N N . TRP A 1 258 ? -16.090 4.198 37.166 1.00 93.81 258 TRP A N 1
ATOM 2130 C CA . TRP A 1 258 ? -15.552 3.621 35.930 1.00 93.81 258 TRP A CA 1
ATOM 2131 C C . TRP A 1 258 ? -15.755 2.112 35.848 1.00 93.81 258 TRP A C 1
ATOM 2133 O O . TRP A 1 258 ? -16.429 1.637 34.936 1.00 93.81 258 TRP A O 1
ATOM 2143 N N . TYR A 1 259 ? -15.223 1.357 36.811 1.00 94.69 259 TYR A N 1
ATOM 2144 C CA . TYR A 1 259 ? -15.304 -0.105 36.769 1.00 94.69 259 TYR A CA 1
ATOM 2145 C C . TYR A 1 259 ? -16.726 -0.632 36.971 1.00 94.69 259 TYR A C 1
ATOM 2147 O O . TYR A 1 259 ? -17.074 -1.680 36.431 1.00 94.69 259 TYR A O 1
ATOM 2155 N N . LYS A 1 260 ? -17.555 0.071 37.750 1.00 94.62 260 LYS A N 1
ATOM 2156 C CA . LYS A 1 260 ? -18.912 -0.380 38.069 1.00 94.62 260 LYS A CA 1
ATOM 2157 C C . LYS A 1 260 ? -19.925 -0.053 36.969 1.00 94.62 260 LYS A C 1
ATOM 2159 O O . LYS A 1 260 ? -20.845 -0.840 36.766 1.00 94.62 260 LYS A O 1
ATOM 2164 N N . GLU A 1 261 ? -19.799 1.095 36.304 1.00 94.50 261 GLU A N 1
ATOM 2165 C CA . GLU A 1 261 ? -20.871 1.639 35.456 1.00 94.50 261 GLU A CA 1
ATOM 2166 C C . GLU A 1 261 ? -20.417 1.894 34.013 1.00 94.50 261 GLU A C 1
ATOM 2168 O O . GLU A 1 261 ? -21.078 1.419 33.085 1.00 94.50 261 GLU A O 1
ATOM 2173 N N . TYR A 1 262 ? -19.274 2.555 33.792 1.00 94.50 262 TYR A N 1
ATOM 2174 C CA . TYR A 1 262 ? -18.840 2.932 32.435 1.00 94.50 262 TYR A CA 1
ATOM 2175 C C . TYR A 1 262 ? -18.116 1.824 31.672 1.00 94.50 262 TYR A C 1
ATOM 2177 O O . TYR A 1 262 ? -18.344 1.683 30.473 1.00 94.50 262 TYR A O 1
ATOM 2185 N N . LEU A 1 263 ? -17.275 1.022 32.328 1.00 94.69 263 LEU A N 1
ATOM 2186 C CA . LEU A 1 263 ? -16.587 -0.092 31.677 1.00 94.69 263 LEU A CA 1
ATOM 2187 C C . LEU A 1 263 ? -17.593 -1.137 31.152 1.00 94.69 263 LEU A C 1
ATOM 2189 O O . LEU A 1 263 ? -17.543 -1.424 29.956 1.00 94.69 263 LEU A O 1
ATOM 2193 N N . PRO A 1 264 ? -18.561 -1.642 31.949 1.00 96.00 264 PRO A N 1
ATOM 2194 C CA . PRO A 1 264 ? -19.578 -2.564 31.436 1.00 96.00 264 PRO A CA 1
ATOM 2195 C C . PRO A 1 264 ? -20.411 -1.958 30.303 1.00 96.00 264 PRO A C 1
ATOM 2197 O O . PRO A 1 264 ? -20.730 -2.643 29.333 1.00 96.00 264 PRO A O 1
ATOM 2200 N N . LEU A 1 265 ? -20.733 -0.663 30.403 1.00 95.75 265 LEU A N 1
ATOM 2201 C CA . LEU A 1 265 ? -21.439 0.068 29.357 1.00 95.75 265 LEU A CA 1
ATOM 2202 C C . LEU A 1 265 ? -20.638 0.108 28.047 1.00 95.75 265 LEU A C 1
ATOM 2204 O O . LEU A 1 265 ? -21.192 -0.180 26.991 1.00 95.75 265 LEU A O 1
ATOM 2208 N N . LEU A 1 266 ? -19.348 0.450 28.100 1.00 95.44 266 LEU A N 1
ATOM 2209 C CA . LEU A 1 266 ? -18.482 0.479 26.919 1.00 95.44 266 LEU A CA 1
ATOM 2210 C C . LEU A 1 266 ? -18.332 -0.909 26.298 1.00 95.44 266 LEU A C 1
ATOM 2212 O O . LEU A 1 266 ? -18.365 -1.032 25.079 1.00 95.44 266 LEU A O 1
ATOM 2216 N N . VAL A 1 267 ? -18.220 -1.955 27.120 1.00 96.38 267 VAL A N 1
ATOM 2217 C CA . VAL A 1 267 ? -18.175 -3.341 26.635 1.00 96.38 267 VAL A CA 1
ATOM 2218 C C . VAL A 1 267 ? -19.442 -3.694 25.864 1.00 96.38 267 VAL A C 1
ATOM 2220 O O . VAL A 1 267 ? -19.355 -4.261 24.780 1.00 96.38 267 VAL A O 1
ATOM 2223 N N . GLU A 1 268 ? -20.612 -3.346 26.395 1.00 96.38 268 GLU A N 1
ATOM 2224 C CA . GLU A 1 268 ? -21.900 -3.606 25.749 1.00 96.38 268 GLU A CA 1
ATOM 2225 C C . GLU A 1 268 ? -22.065 -2.814 24.451 1.00 96.38 268 GLU A C 1
ATOM 2227 O O . GLU A 1 268 ? -22.313 -3.410 23.405 1.00 96.38 268 GLU A O 1
ATOM 2232 N N . VAL A 1 269 ? -21.826 -1.500 24.495 1.00 96.50 269 VAL A N 1
ATOM 2233 C CA . VAL A 1 269 ? -21.920 -0.619 23.322 1.00 96.50 269 VAL A CA 1
ATOM 2234 C C . VAL A 1 269 ? -20.973 -1.078 22.218 1.00 96.50 269 VAL A C 1
ATOM 2236 O O . VAL A 1 269 ? -21.386 -1.185 21.066 1.00 96.50 269 VAL A O 1
ATOM 2239 N N . THR A 1 270 ? -19.718 -1.382 22.548 1.00 96.12 270 THR A N 1
ATOM 2240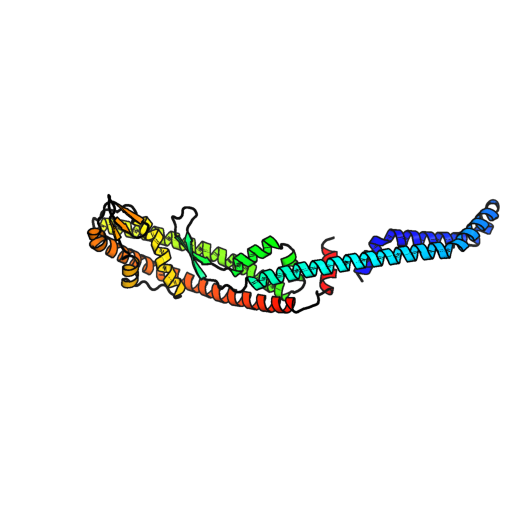 C CA . THR A 1 270 ? -18.739 -1.849 21.562 1.00 96.12 270 THR A CA 1
ATOM 2241 C C . THR A 1 270 ? -19.090 -3.236 21.034 1.00 96.12 270 THR A C 1
ATOM 2243 O O . THR A 1 270 ? -18.944 -3.477 19.839 1.00 96.12 270 THR A O 1
ATOM 2246 N N . TYR A 1 271 ? -19.589 -4.143 21.875 1.00 96.62 271 TYR A N 1
ATOM 2247 C CA . TYR A 1 271 ? -20.030 -5.465 21.430 1.00 96.62 271 TYR A CA 1
ATOM 2248 C C . TYR A 1 271 ? -21.185 -5.372 20.425 1.00 96.62 271 TYR A C 1
ATOM 2250 O O . TYR A 1 271 ? -21.129 -5.994 19.363 1.00 96.62 271 TYR A O 1
ATOM 2258 N N . ASP A 1 272 ? -22.201 -4.565 20.727 1.00 96.44 272 ASP A N 1
ATOM 2259 C CA . ASP A 1 272 ? -23.360 -4.371 19.853 1.00 96.44 272 ASP A CA 1
ATOM 2260 C C . ASP A 1 272 ? -22.965 -3.656 18.556 1.00 96.44 272 ASP A C 1
ATOM 2262 O O . ASP A 1 272 ? -23.352 -4.081 17.461 1.00 96.44 272 ASP A O 1
ATOM 2266 N N . LEU A 1 273 ? -22.115 -2.631 18.660 1.00 96.56 273 LEU A N 1
ATOM 2267 C CA . LEU A 1 273 ? -21.556 -1.923 17.514 1.00 96.56 273 LEU A CA 1
ATOM 2268 C C . LEU A 1 273 ? -20.795 -2.883 16.594 1.00 96.56 273 LEU A C 1
ATOM 2270 O O . LEU A 1 273 ? -21.119 -2.990 15.413 1.00 96.56 273 LEU A O 1
ATOM 2274 N N . LEU A 1 274 ? -19.827 -3.637 17.117 1.00 95.56 274 LEU A N 1
ATOM 2275 C CA . LEU A 1 274 ? -19.037 -4.554 16.298 1.00 95.56 274 LEU A CA 1
ATOM 2276 C C . LEU A 1 274 ? -19.881 -5.688 15.712 1.00 95.56 274 LEU A C 1
ATOM 2278 O O . LEU A 1 274 ? -19.634 -6.089 14.577 1.00 95.56 274 LEU A O 1
ATOM 2282 N N . ASN A 1 275 ? -20.903 -6.172 16.422 1.00 96.38 275 ASN A N 1
ATOM 2283 C CA . ASN A 1 275 ? -21.834 -7.155 15.869 1.00 96.38 275 ASN A CA 1
ATOM 2284 C C . ASN A 1 275 ? -22.660 -6.588 14.711 1.00 96.38 275 ASN A C 1
ATOM 2286 O O . ASN A 1 275 ? -22.811 -7.265 13.694 1.00 96.38 275 ASN A O 1
ATOM 2290 N N . SER A 1 276 ? -23.152 -5.351 14.824 1.00 96.44 276 SER A N 1
ATOM 2291 C CA . SER A 1 276 ? -23.923 -4.711 13.749 1.00 96.44 276 SER A CA 1
ATOM 2292 C C . SER A 1 276 ? -23.097 -4.467 12.479 1.00 96.44 276 SER A C 1
ATOM 2294 O O . SER A 1 276 ? -23.624 -4.563 11.372 1.00 96.44 276 SER A O 1
ATOM 2296 N N . PHE A 1 277 ? -21.786 -4.240 12.619 1.00 96.12 277 PHE A N 1
ATOM 2297 C CA . PHE A 1 277 ? -20.864 -4.034 11.496 1.00 96.12 277 PHE A CA 1
ATOM 2298 C C . PHE A 1 277 ? -20.030 -5.271 11.130 1.00 96.12 277 PHE A C 1
ATOM 2300 O O . PHE A 1 277 ? -19.200 -5.193 10.221 1.00 96.12 277 PHE A O 1
ATOM 2307 N N . LYS A 1 278 ? -20.258 -6.419 11.782 1.00 95.25 278 LYS A N 1
ATOM 2308 C CA . LYS A 1 278 ? -19.431 -7.630 11.661 1.00 95.25 278 LYS A CA 1
ATOM 2309 C C . LYS A 1 278 ? -19.228 -8.071 10.217 1.00 95.25 278 LYS A C 1
ATOM 2311 O O . LYS A 1 278 ? -18.098 -8.313 9.803 1.00 95.25 278 LYS A O 1
ATOM 2316 N N . GLU A 1 279 ? -20.305 -8.164 9.442 1.00 95.38 279 GLU A N 1
ATOM 2317 C CA . GLU A 1 279 ? -20.238 -8.609 8.044 1.00 95.38 279 GLU A CA 1
ATOM 2318 C C . GLU A 1 279 ? -19.444 -7.631 7.173 1.00 95.38 279 GLU A C 1
ATOM 2320 O O . GLU A 1 279 ? -18.573 -8.037 6.406 1.00 95.38 279 GLU A O 1
ATOM 2325 N N . LYS A 1 280 ? -19.673 -6.325 7.350 1.00 95.38 280 LYS A N 1
ATOM 2326 C CA . LYS A 1 280 ? -18.956 -5.277 6.614 1.00 95.38 280 LYS A CA 1
ATOM 2327 C C . LYS A 1 280 ? -17.462 -5.279 6.944 1.00 95.38 280 LYS A C 1
ATOM 2329 O O . LYS A 1 280 ? -16.635 -5.155 6.046 1.00 95.38 280 LYS A O 1
ATOM 2334 N N . LEU A 1 281 ? -17.110 -5.434 8.219 1.00 95.19 281 LEU A N 1
ATOM 2335 C CA . LEU A 1 281 ? -15.717 -5.524 8.649 1.00 95.19 281 LEU A CA 1
ATOM 2336 C C . LEU A 1 281 ? -15.051 -6.809 8.142 1.00 95.19 281 LEU A C 1
ATOM 2338 O O . LEU A 1 281 ? -13.935 -6.750 7.641 1.00 95.19 281 LEU A O 1
ATOM 2342 N N . ASN A 1 282 ? -15.739 -7.953 8.190 1.00 96.00 282 ASN A N 1
ATOM 2343 C CA . ASN A 1 282 ? -15.221 -9.212 7.648 1.00 96.00 282 ASN A CA 1
ATOM 2344 C C . ASN A 1 282 ? -14.991 -9.160 6.133 1.00 96.00 282 ASN A C 1
ATOM 2346 O O . ASN A 1 282 ? -14.012 -9.727 5.651 1.00 96.00 282 ASN A O 1
ATOM 2350 N N . MET A 1 283 ? -15.841 -8.450 5.387 1.00 96.00 283 MET A N 1
ATOM 2351 C CA . MET A 1 283 ? -15.628 -8.196 3.961 1.00 96.00 283 MET A CA 1
ATOM 2352 C C . MET A 1 283 ? -14.319 -7.431 3.724 1.00 96.00 283 MET A C 1
ATOM 2354 O O . MET A 1 283 ? -13.491 -7.889 2.941 1.00 96.00 283 MET A O 1
ATOM 2358 N N . HIS A 1 284 ? -14.073 -6.349 4.475 1.00 95.75 284 HIS A N 1
ATOM 2359 C CA . HIS A 1 284 ? -12.804 -5.608 4.412 1.00 95.75 284 HIS A CA 1
ATOM 2360 C C . HIS A 1 284 ? -11.602 -6.487 4.756 1.00 95.75 284 HIS A C 1
ATOM 2362 O O . HIS A 1 284 ? -10.604 -6.488 4.041 1.00 95.75 284 HIS A O 1
ATOM 2368 N N . VAL A 1 285 ? -11.702 -7.300 5.810 1.00 94.94 285 VAL A N 1
ATOM 2369 C CA . VAL A 1 285 ? -10.632 -8.233 6.183 1.00 94.94 285 VAL A CA 1
ATOM 2370 C C . VAL A 1 285 ? -10.350 -9.241 5.066 1.00 94.94 285 VAL A C 1
ATOM 2372 O O . VAL A 1 285 ? -9.186 -9.526 4.778 1.00 94.94 285 VAL A O 1
ATOM 2375 N N . SER A 1 286 ? -11.387 -9.774 4.419 1.00 95.50 286 SER A N 1
ATOM 2376 C CA . SER A 1 286 ? -11.239 -10.700 3.294 1.00 95.50 286 SER A CA 1
ATOM 2377 C C . SER A 1 286 ? -10.563 -10.028 2.097 1.00 95.50 286 SER A C 1
ATOM 2379 O O . SER A 1 286 ? -9.558 -10.539 1.602 1.00 95.50 286 SER A O 1
ATOM 2381 N N . GLU A 1 287 ? -11.065 -8.868 1.669 1.00 95.38 287 GLU A N 1
ATOM 2382 C CA . GLU A 1 287 ? -10.513 -8.099 0.547 1.00 95.38 287 GLU A CA 1
ATOM 2383 C C . GLU A 1 287 ? -9.060 -7.689 0.805 1.00 95.38 287 GLU A C 1
ATOM 2385 O O . GLU A 1 287 ? -8.186 -7.910 -0.035 1.00 95.38 287 GLU A O 1
ATOM 2390 N N . GLY A 1 288 ? -8.759 -7.165 1.995 1.00 94.62 288 GLY A N 1
ATOM 2391 C CA . GLY A 1 288 ? -7.403 -6.780 2.362 1.00 94.62 288 GLY A CA 1
ATOM 2392 C C . GLY A 1 288 ? -6.444 -7.975 2.409 1.00 94.62 288 GLY A C 1
ATOM 2393 O O . GLY A 1 288 ? -5.299 -7.859 1.976 1.00 94.62 288 GLY A O 1
ATOM 2394 N N . ASN A 1 289 ? -6.892 -9.152 2.859 1.00 93.19 289 ASN A N 1
ATOM 2395 C CA . ASN A 1 289 ? -6.071 -10.368 2.809 1.00 93.19 289 ASN A CA 1
ATOM 2396 C C . ASN A 1 289 ? -5.849 -10.881 1.377 1.00 93.19 289 ASN A C 1
ATOM 2398 O O . ASN A 1 289 ? -4.745 -11.328 1.065 1.00 93.19 289 ASN A O 1
ATOM 2402 N N . GLU A 1 290 ? -6.845 -10.792 0.493 1.00 93.69 290 GLU A N 1
ATOM 2403 C CA . GLU A 1 290 ? -6.661 -11.091 -0.933 1.00 93.69 290 GLU A CA 1
ATOM 2404 C C . GLU A 1 290 ? -5.614 -10.154 -1.551 1.00 93.69 290 GLU A C 1
ATOM 2406 O O . GLU A 1 290 ? -4.700 -10.600 -2.251 1.00 93.69 290 GLU A O 1
ATOM 2411 N N . MET A 1 291 ? -5.691 -8.862 -1.221 1.00 93.31 291 MET A N 1
ATOM 2412 C CA . MET A 1 291 ? -4.723 -7.865 -1.661 1.00 93.31 291 MET A CA 1
ATOM 2413 C C . MET A 1 291 ? -3.299 -8.181 -1.173 1.00 93.31 291 MET A C 1
ATOM 2415 O O . MET A 1 29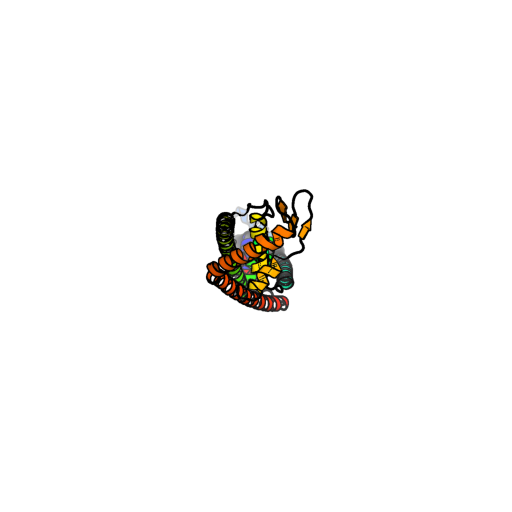1 ? -2.358 -8.138 -1.968 1.00 93.31 291 MET A O 1
ATOM 2419 N N . LYS A 1 292 ? -3.131 -8.568 0.097 1.00 91.56 292 LYS A N 1
ATOM 2420 C CA . LYS A 1 292 ? -1.831 -8.992 0.649 1.00 91.56 292 LYS A CA 1
ATOM 2421 C C . LYS A 1 292 ? -1.214 -10.154 -0.130 1.00 91.56 292 LYS A C 1
ATOM 2423 O O . LYS A 1 292 ? -0.039 -10.102 -0.473 1.00 91.56 292 LYS A O 1
ATOM 2428 N N . ASN A 1 293 ? -2.001 -11.172 -0.460 1.00 91.19 293 ASN A N 1
ATOM 2429 C CA . ASN A 1 293 ? -1.482 -12.320 -1.207 1.00 91.19 293 ASN A CA 1
ATOM 2430 C C . ASN A 1 293 ? -1.074 -11.920 -2.633 1.00 91.19 293 ASN A C 1
ATOM 2432 O O . ASN A 1 293 ? -0.023 -12.322 -3.129 1.00 91.19 293 ASN A O 1
ATOM 2436 N N . LYS A 1 294 ? -1.890 -11.089 -3.289 1.00 91.94 294 LYS A N 1
ATOM 2437 C CA . LYS A 1 294 ? -1.660 -10.678 -4.677 1.00 91.94 294 LYS A CA 1
ATOM 2438 C C . LYS A 1 294 ? -0.415 -9.811 -4.847 1.00 91.94 294 LYS A C 1
ATOM 2440 O O . LYS A 1 294 ? 0.312 -9.963 -5.825 1.00 91.94 294 LYS A O 1
ATOM 2445 N N . VAL A 1 295 ? -0.154 -8.894 -3.918 1.00 90.50 295 VAL A N 1
ATOM 2446 C CA . VAL A 1 295 ? 1.061 -8.067 -3.977 1.00 90.50 295 VAL A CA 1
ATOM 2447 C C . VAL A 1 295 ? 2.310 -8.856 -3.629 1.00 90.50 295 VAL A C 1
ATOM 2449 O O . VAL A 1 295 ? 3.344 -8.611 -4.235 1.00 90.50 295 VAL A O 1
ATOM 2452 N N . GLU A 1 296 ? 2.228 -9.836 -2.729 1.00 89.25 296 GLU A N 1
ATOM 2453 C CA . GLU A 1 296 ? 3.343 -10.748 -2.462 1.00 89.25 296 GLU A CA 1
ATOM 2454 C C . GLU A 1 296 ? 3.719 -11.555 -3.713 1.00 89.25 296 GLU A C 1
ATOM 2456 O O . GLU A 1 296 ? 4.903 -11.673 -4.035 1.00 89.25 296 GLU A O 1
ATOM 2461 N N . GLU A 1 297 ? 2.725 -12.044 -4.463 1.00 92.00 297 GLU A N 1
ATOM 2462 C CA . GLU A 1 297 ? 2.932 -12.720 -5.748 1.00 92.00 297 GLU A CA 1
ATOM 2463 C C . GLU A 1 297 ? 3.587 -11.788 -6.781 1.00 92.00 297 GLU A C 1
ATOM 2465 O O . GLU A 1 297 ? 4.643 -12.116 -7.326 1.00 92.00 297 GLU A O 1
ATOM 2470 N N . LEU A 1 298 ? 3.027 -10.589 -6.988 1.00 92.19 298 LEU A N 1
ATOM 2471 C CA . LEU A 1 298 ? 3.574 -9.604 -7.929 1.00 92.19 298 LEU A CA 1
ATOM 2472 C C . LEU A 1 298 ? 4.997 -9.166 -7.557 1.00 92.19 298 LEU A C 1
ATOM 2474 O O . LEU A 1 298 ? 5.861 -9.071 -8.431 1.00 92.19 298 LEU A O 1
ATOM 2478 N N . SER A 1 299 ? 5.262 -8.920 -6.273 1.00 90.62 299 SER A N 1
ATOM 2479 C CA . SER A 1 299 ? 6.588 -8.544 -5.777 1.00 90.62 299 SER A CA 1
ATOM 2480 C C . SER A 1 299 ? 7.601 -9.660 -5.975 1.00 90.62 299 SER A C 1
ATOM 2482 O O . SER A 1 299 ? 8.744 -9.388 -6.350 1.00 90.62 299 SER A O 1
ATOM 2484 N N . LYS A 1 300 ? 7.195 -10.917 -5.771 1.00 91.38 300 LYS A N 1
ATOM 2485 C CA . LYS A 1 300 ? 8.047 -12.079 -6.019 1.00 91.38 300 LYS A CA 1
ATOM 2486 C C . LYS A 1 300 ? 8.376 -12.221 -7.505 1.00 91.38 300 LYS A C 1
ATOM 2488 O O . LYS A 1 300 ? 9.554 -12.319 -7.841 1.00 91.38 300 LYS A O 1
ATOM 2493 N N . GLU A 1 301 ? 7.374 -12.166 -8.382 1.00 93.12 301 GLU A N 1
ATOM 2494 C CA . GLU A 1 301 ? 7.584 -12.230 -9.835 1.00 93.12 301 GLU A CA 1
ATOM 2495 C C . GLU A 1 301 ? 8.486 -11.095 -10.333 1.00 93.12 301 GLU A C 1
ATOM 2497 O O . GLU A 1 301 ? 9.409 -11.320 -11.123 1.00 93.12 301 GLU A O 1
ATOM 2502 N N . LEU A 1 302 ? 8.256 -9.868 -9.849 1.00 92.38 302 LEU A N 1
ATOM 2503 C CA . LEU A 1 302 ? 9.086 -8.722 -10.208 1.00 92.38 302 LEU A CA 1
ATOM 2504 C C . LEU A 1 302 ? 10.523 -8.925 -9.728 1.00 92.38 302 LEU A C 1
ATOM 2506 O O . LEU A 1 302 ? 11.459 -8.691 -10.489 1.00 92.38 302 LEU A O 1
ATOM 2510 N N . LYS A 1 303 ? 10.716 -9.394 -8.493 1.00 92.31 303 LYS A N 1
ATOM 2511 C CA . LYS A 1 303 ? 12.044 -9.664 -7.934 1.00 92.31 303 LYS A CA 1
ATOM 2512 C C . LYS A 1 303 ? 12.811 -10.702 -8.752 1.00 92.31 303 LYS A C 1
ATOM 2514 O O . LYS A 1 303 ? 13.989 -10.489 -9.025 1.00 92.31 303 LYS A O 1
ATOM 2519 N N . GLU A 1 304 ? 12.159 -11.787 -9.161 1.00 92.44 304 GLU A N 1
ATOM 2520 C CA . GLU A 1 304 ? 12.761 -12.817 -10.018 1.00 92.44 304 GLU A CA 1
ATOM 2521 C C . GLU A 1 304 ? 13.198 -12.226 -11.367 1.00 92.44 304 GLU A C 1
ATOM 2523 O O . GLU A 1 304 ? 14.359 -12.364 -11.755 1.00 92.44 304 GLU A O 1
ATOM 2528 N N . CYS A 1 305 ? 12.324 -11.454 -12.022 1.00 92.00 305 CYS A N 1
ATOM 2529 C CA . CYS A 1 305 ? 12.655 -10.801 -13.291 1.00 92.00 305 CYS A CA 1
ATOM 2530 C C . CYS 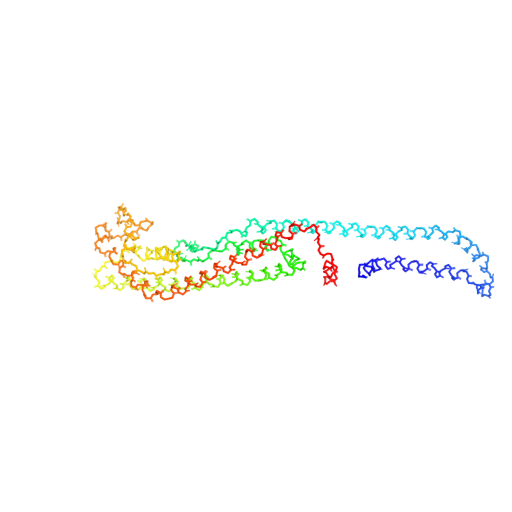A 1 305 ? 13.811 -9.793 -13.153 1.00 92.00 305 CYS A C 1
ATOM 2532 O O . CYS A 1 305 ? 14.688 -9.716 -14.013 1.00 92.00 305 CYS A O 1
ATOM 2534 N N . LEU A 1 306 ? 13.831 -9.013 -12.072 1.00 92.00 306 LEU A N 1
ATOM 2535 C CA . LEU A 1 306 ? 14.882 -8.030 -11.803 1.00 92.00 306 LEU A CA 1
ATOM 2536 C C . LEU A 1 306 ? 16.234 -8.688 -11.487 1.00 92.00 306 LEU A C 1
ATOM 2538 O O . LEU A 1 306 ? 17.275 -8.172 -11.894 1.00 92.00 306 LEU A O 1
ATOM 2542 N N . GLU A 1 307 ? 16.240 -9.827 -10.794 1.00 91.44 307 GLU A N 1
ATOM 2543 C CA . GLU A 1 307 ? 17.448 -10.625 -10.562 1.00 91.44 307 GLU A CA 1
ATOM 2544 C C . GLU A 1 307 ? 18.031 -11.176 -11.868 1.00 91.44 307 GLU A C 1
ATOM 2546 O O . GLU A 1 307 ? 19.247 -11.121 -12.070 1.00 91.44 307 GLU A O 1
ATOM 2551 N N . ASP A 1 308 ? 17.182 -11.637 -12.785 1.00 89.12 308 ASP A N 1
ATOM 2552 C CA . ASP A 1 308 ? 17.619 -12.092 -14.106 1.00 89.12 308 ASP A CA 1
ATOM 2553 C C . ASP A 1 308 ? 18.210 -10.948 -14.939 1.00 89.12 308 ASP A C 1
ATOM 2555 O O . ASP A 1 308 ? 19.255 -11.115 -15.576 1.00 89.12 308 ASP A O 1
ATOM 2559 N N . ILE A 1 309 ? 17.617 -9.751 -14.870 1.00 87.69 309 ILE A N 1
ATOM 2560 C CA . ILE A 1 309 ? 18.179 -8.543 -15.492 1.00 87.69 309 ILE A CA 1
ATOM 2561 C C . ILE A 1 309 ? 19.542 -8.211 -14.894 1.00 87.69 309 ILE A C 1
ATOM 2563 O O . ILE A 1 309 ? 20.490 -7.972 -15.638 1.00 87.69 309 ILE A O 1
ATOM 2567 N N . ARG A 1 310 ? 19.667 -8.249 -13.564 1.00 86.44 310 ARG A N 1
ATOM 2568 C CA . ARG A 1 310 ? 20.929 -7.976 -12.863 1.00 86.44 310 ARG A CA 1
ATOM 2569 C C . ARG A 1 310 ? 22.036 -8.957 -13.260 1.00 86.44 310 ARG A C 1
ATOM 2571 O O . ARG A 1 310 ? 23.204 -8.578 -13.315 1.00 86.44 310 ARG A O 1
ATOM 2578 N N . ARG A 1 311 ? 21.684 -10.221 -13.517 1.00 85.88 311 ARG A N 1
ATOM 2579 C CA . ARG A 1 311 ? 22.615 -11.260 -13.992 1.00 85.88 311 ARG A CA 1
ATOM 2580 C C . ARG A 1 311 ? 22.954 -11.107 -15.472 1.00 85.88 311 ARG A C 1
ATOM 2582 O O . ARG A 1 311 ? 24.031 -11.532 -15.893 1.00 85.88 311 ARG A O 1
ATOM 2589 N N . SER A 1 312 ? 22.066 -10.507 -16.261 1.00 79.94 312 SER A N 1
ATOM 2590 C CA . SER A 1 312 ? 22.326 -10.236 -17.668 1.00 79.94 312 SER A CA 1
ATOM 2591 C C . SER A 1 312 ? 23.433 -9.193 -17.823 1.00 79.94 312 SER A C 1
ATOM 2593 O O . SER A 1 312 ? 23.332 -8.039 -17.410 1.00 79.94 312 SER A O 1
ATOM 2595 N N . SER A 1 313 ? 24.509 -9.572 -18.506 1.00 66.25 313 SER A N 1
ATOM 2596 C CA . SER A 1 313 ? 25.583 -8.643 -18.856 1.00 66.25 313 SER A CA 1
ATOM 2597 C C . SER A 1 313 ? 25.228 -7.740 -20.045 1.00 66.25 313 SER A C 1
ATOM 2599 O O . SER A 1 313 ? 25.974 -6.798 -20.332 1.00 66.25 313 SER A O 1
ATOM 2601 N N . VAL A 1 314 ? 24.094 -7.969 -20.717 1.00 68.88 314 VAL A N 1
ATOM 2602 C CA . VAL A 1 314 ? 23.779 -7.364 -22.017 1.00 68.88 314 VAL A CA 1
ATOM 2603 C C . VAL A 1 314 ? 22.454 -6.606 -21.975 1.00 68.88 314 VAL A C 1
ATOM 2605 O O . VAL A 1 314 ? 21.416 -7.148 -21.599 1.00 68.88 314 VAL A O 1
ATOM 2608 N N . LEU A 1 315 ? 22.493 -5.347 -22.423 1.00 73.75 315 LEU A N 1
ATOM 2609 C CA . LEU A 1 315 ? 21.294 -4.582 -22.757 1.00 73.75 315 LEU A CA 1
ATOM 2610 C C . LEU A 1 315 ? 20.732 -5.071 -24.097 1.00 73.75 315 LEU A C 1
ATOM 2612 O O . LEU A 1 315 ? 21.511 -5.217 -25.045 1.00 73.75 315 LEU A O 1
ATOM 2616 N N . PRO A 1 316 ? 19.411 -5.266 -24.240 1.00 71.94 316 PRO A N 1
ATOM 2617 C CA . PRO A 1 316 ? 18.805 -5.613 -25.521 1.00 71.94 316 PRO A CA 1
ATOM 2618 C C . PRO A 1 316 ? 18.896 -4.436 -26.517 1.00 71.94 316 PRO A C 1
ATOM 2620 O O . PRO A 1 316 ? 17.961 -3.662 -26.717 1.00 71.94 316 PRO A O 1
ATOM 2623 N N . LEU A 1 317 ? 20.047 -4.320 -27.195 1.00 64.31 317 LEU A N 1
ATOM 2624 C CA . LEU A 1 317 ? 20.397 -3.237 -28.132 1.00 64.31 317 LEU A CA 1
ATOM 2625 C C . LEU A 1 317 ? 19.395 -3.066 -29.286 1.00 64.31 317 LEU A C 1
ATOM 2627 O O . LEU A 1 317 ? 19.230 -1.963 -29.811 1.00 64.31 317 LEU A O 1
ATOM 2631 N N . GLY A 1 318 ? 18.699 -4.143 -29.669 1.00 60.69 318 GLY A N 1
ATOM 2632 C CA . GLY A 1 318 ? 17.659 -4.109 -30.700 1.00 60.69 318 GLY A CA 1
ATOM 2633 C C . GLY A 1 318 ? 16.479 -3.195 -30.348 1.00 60.69 318 GLY A C 1
ATOM 2634 O O . GLY A 1 318 ? 15.869 -2.621 -31.248 1.00 60.69 318 GLY A O 1
ATOM 2635 N N . LYS A 1 319 ? 16.191 -3.002 -29.054 1.00 63.06 319 LYS A N 1
ATOM 2636 C CA . LYS A 1 319 ? 15.116 -2.118 -28.582 1.00 63.06 319 LYS A CA 1
ATOM 2637 C C . LYS A 1 319 ? 15.579 -0.671 -28.386 1.00 63.06 319 LYS A C 1
ATOM 2639 O O . LYS A 1 319 ? 14.835 0.247 -28.721 1.00 63.06 319 LYS A O 1
ATOM 2644 N N . LEU A 1 320 ? 16.838 -0.458 -27.989 1.00 59.47 320 LEU A N 1
ATOM 2645 C CA . LEU A 1 320 ? 17.468 0.873 -27.916 1.00 59.47 320 LEU A CA 1
ATOM 2646 C C . LEU A 1 320 ? 17.406 1.636 -29.252 1.00 59.47 320 LEU A C 1
ATOM 2648 O O . LEU A 1 320 ? 17.172 2.844 -29.268 1.00 59.47 320 LEU A O 1
ATOM 2652 N N . CYS A 1 321 ? 17.572 0.938 -30.381 1.00 53.19 321 CYS A N 1
ATOM 2653 C CA . CYS A 1 321 ? 17.538 1.567 -31.705 1.00 53.19 321 CYS A CA 1
ATOM 2654 C C . CYS A 1 321 ? 16.154 2.123 -32.080 1.00 53.19 321 CYS A C 1
ATOM 2656 O O . CYS A 1 321 ? 16.094 3.145 -32.758 1.00 53.19 321 CYS A O 1
ATOM 2658 N N . LYS A 1 322 ? 15.058 1.500 -31.619 1.00 51.41 322 LYS A N 1
ATOM 2659 C CA . LYS A 1 322 ? 13.691 2.001 -31.855 1.00 51.41 322 LYS A CA 1
ATOM 2660 C C . LYS A 1 322 ? 13.403 3.276 -31.052 1.00 51.41 322 LYS A C 1
ATOM 2662 O O . LYS A 1 322 ? 12.771 4.191 -31.569 1.00 51.41 322 LYS A O 1
ATOM 2667 N N . TYR A 1 323 ? 13.926 3.359 -29.830 1.00 48.66 323 TYR A N 1
ATOM 2668 C CA . TYR A 1 323 ? 13.689 4.473 -28.907 1.00 48.66 323 TYR A CA 1
ATOM 2669 C C . TYR A 1 323 ? 14.320 5.799 -29.364 1.00 48.66 323 TYR A C 1
ATOM 2671 O O . TYR A 1 323 ? 13.664 6.834 -29.358 1.00 48.66 323 TYR A O 1
ATOM 2679 N N . ILE A 1 324 ? 15.559 5.767 -29.874 1.00 52.44 324 ILE A N 1
ATOM 2680 C CA . ILE A 1 324 ? 16.265 6.963 -30.392 1.00 52.44 324 ILE A CA 1
ATOM 2681 C C . ILE A 1 324 ? 15.518 7.631 -31.567 1.00 52.44 324 ILE A C 1
ATOM 2683 O O . ILE A 1 324 ? 15.768 8.794 -31.888 1.00 52.44 324 ILE A O 1
ATOM 2687 N N . ILE A 1 325 ? 14.626 6.893 -32.230 1.00 45.03 325 ILE A N 1
ATOM 2688 C CA . ILE A 1 325 ? 13.915 7.333 -33.432 1.00 45.03 325 ILE A CA 1
ATOM 2689 C C . ILE A 1 325 ? 12.509 7.856 -33.107 1.00 45.03 325 ILE A C 1
ATOM 2691 O O . ILE A 1 325 ? 12.023 8.692 -33.856 1.00 45.03 325 ILE A O 1
ATOM 2695 N N . GLN A 1 326 ? 11.865 7.407 -32.022 1.00 43.06 326 GLN A N 1
ATOM 2696 C CA . GLN A 1 326 ? 10.505 7.841 -31.658 1.00 43.06 326 GLN A CA 1
ATOM 2697 C C . GLN A 1 326 ? 10.451 9.199 -30.940 1.00 43.06 326 GLN A C 1
ATOM 2699 O O . GLN A 1 326 ? 9.425 9.865 -31.010 1.00 43.06 326 GLN A O 1
ATOM 2704 N N . ASP A 1 327 ? 11.540 9.624 -30.293 1.00 39.44 327 ASP A N 1
ATOM 2705 C CA . ASP A 1 327 ? 11.630 10.903 -29.560 1.00 39.44 327 ASP A CA 1
ATOM 2706 C C . ASP A 1 327 ? 12.181 12.066 -30.436 1.00 39.44 327 ASP A C 1
ATOM 2708 O O . ASP A 1 327 ? 12.724 13.055 -29.936 1.00 39.44 327 ASP A O 1
ATOM 2712 N N . ARG A 1 328 ? 12.080 11.946 -31.771 1.00 36.84 328 ARG A N 1
ATOM 2713 C CA . ARG A 1 328 ? 12.406 12.975 -32.779 1.00 36.84 328 ARG A CA 1
ATOM 2714 C C . ARG A 1 328 ? 11.381 12.984 -33.898 1.00 36.84 328 ARG A C 1
ATOM 2716 O O . ARG A 1 328 ? 11.191 14.080 -34.472 1.00 36.84 328 ARG A O 1
#

Sequence (328 aa):
MELLRLIVKKNLTLLVISVFLILLVFSLNLSIWYHIVPGWYYLILEARWGLNACLPLISALIIGLFIQSIAFTYEMFKTAIIKHKQDLDKLVKTFLEHLTESCSFVSERDITGEKEWISLSCPTCEKYKEVRRKFGKLVDDLGLHWDRVGELLSKIEEFCEKIDKYNSDLKKSFSEISEEGQRLLEENLRNRDLRKPQGICEFLRMFLPELVLEDFRNKRVEPDKNTIEKFYGKEVERENMGIRVGPVPMRGIDEKEWYKEYLPLLVEVTYDLLNSFKEKLNMHVSEGNEMKNKVEELSKELKECLEDIRRSSVLPLGKLCKYIIQDR